Protein AF-A0A848UWZ2-F1 (afdb_monomer_lite)

Secondary structure (DSSP, 8-state):
--TT-SS-EEEEEEEETTEEEEEEEEEE-SSEEEEEEEEE-GGGGGG-HHHHHHHHHHHHHHHTT-SEEE-----SS--TTGGGGGGS--EEE-TTS-EEEGGG--GGGSHHHHHHHHHHHHHHHHHHTT---EEEE-GGGGGGGS--TT--B---SEEEEES--SSSEEEEEEETTTTEEEEEEEEE-GGGGGGG-S---GGG--TTTB--S-EEEEEEEEEES-HHHHHHHHHHHHHSTT--------

pLDDT: mean 87.38, std 14.64, range [30.64, 98.19]

Sequence (250 aa):
GHPYTPFNTYEVCVYDGNRLVAASLYDLGECAMASLIAMQDPEYQKHSLGIYTMLKEVEHARKMNLKWYYPGYVLDKPSSFSYKLSLGTFEHYNVNRRWVAYSKFKTHESLAERYKKHLSRIEDGLRHHSVEFDSWLYPYFSMGYMNYWSVNFVRAPKFLEIPIGEQSRLLVVYNLEEQEYQLLWATNSKSKDHLLSMELSDEFQNDEYYCLDLLETDDVILSSENPQEIIDEVSILSSSPHSSRRRHLK

Foldseek 3Di:
DPPPDPFPKDKDFDDDVPDTFKMWIKTDDDQEIETDDIDGHPVCVVVPVSVVRVVVVVVVCVVSVHPYYHDDDDDLDDDPPCVVVVPDWAWDQDPVRDTDTPVPRDSCPDLVVLQVVVVVVLVVLLVVLVFDWDKAQEPCLVVQVPPPDPFRWHNARMWIWRQFDDFWTFIWGQDSVVLKIWTFTKGQPVVCCVVVPPPDPPVPPDPRHHDPGGITTPDTPDIGNDSVVVSVVSSVRCPDPRRDDDDDDD

Structure (mmCIF, N/CA/C/O backbone):
data_AF-A0A848UWZ2-F1
#
_entry.id   AF-A0A848UWZ2-F1
#
loop_
_atom_site.group_PDB
_atom_site.id
_atom_site.type_symbol
_atom_site.label_atom_id
_atom_site.label_alt_id
_atom_site.label_comp_id
_atom_site.label_asym_id
_atom_site.label_entity_id
_atom_site.label_seq_id
_atom_site.pdbx_PDB_ins_code
_atom_site.Cartn_x
_atom_site.Cartn_y
_atom_site.Cartn_z
_atom_site.occupancy
_atom_site.B_iso_or_equiv
_atom_site.auth_seq_id
_atom_site.auth_comp_id
_atom_site.auth_asym_id
_atom_site.auth_atom_id
_atom_site.pdbx_PDB_model_num
ATOM 1 N N . GLY A 1 1 ? -5.635 -15.590 28.478 1.00 48.19 1 GLY A N 1
ATOM 2 C CA . GLY A 1 1 ? -4.784 -15.906 27.321 1.00 48.19 1 GLY A CA 1
ATOM 3 C C . GLY A 1 1 ? -4.673 -17.406 27.177 1.00 48.19 1 GLY A C 1
ATOM 4 O O . GLY A 1 1 ? -4.463 -18.082 28.179 1.00 48.19 1 GLY A O 1
ATOM 5 N N . HIS A 1 2 ? -4.872 -17.923 25.967 1.00 47.09 2 HIS A N 1
ATOM 6 C CA . HIS A 1 2 ? -4.602 -19.325 25.650 1.00 47.09 2 HIS A CA 1
ATOM 7 C C . HIS A 1 2 ? -3.080 -19.563 25.742 1.00 47.09 2 HIS A C 1
ATOM 9 O O . HIS A 1 2 ? -2.326 -18.748 25.221 1.00 47.09 2 HIS A O 1
ATOM 15 N N . PRO A 1 3 ? -2.591 -20.653 26.359 1.00 52.97 3 PRO A N 1
ATOM 16 C CA . PRO A 1 3 ? -1.158 -20.857 26.629 1.00 52.97 3 PRO A CA 1
ATOM 17 C C . PRO A 1 3 ? -0.270 -21.073 25.384 1.00 52.97 3 PRO A C 1
ATOM 19 O O . PRO A 1 3 ? 0.922 -21.324 25.531 1.00 52.97 3 PRO A O 1
ATOM 22 N N . TYR A 1 4 ? -0.825 -20.966 24.172 1.00 60.75 4 TYR A N 1
ATOM 23 C CA . TYR A 1 4 ? -0.128 -21.203 22.902 1.00 60.75 4 TYR A CA 1
ATOM 24 C C . TYR A 1 4 ? -0.232 -20.042 21.905 1.00 60.75 4 TYR A C 1
ATOM 26 O O . TYR A 1 4 ? 0.258 -20.168 20.785 1.00 60.75 4 TYR A O 1
ATOM 34 N N . THR A 1 5 ? -0.851 -18.915 22.274 1.00 58.44 5 THR A N 1
ATOM 35 C CA . THR A 1 5 ? -0.865 -17.726 21.414 1.00 58.44 5 THR A CA 1
ATOM 36 C C . THR A 1 5 ? 0.278 -16.799 21.833 1.00 58.44 5 THR A C 1
ATOM 38 O O . THR A 1 5 ? 0.310 -16.378 22.989 1.00 58.44 5 THR A O 1
ATOM 41 N N . PRO A 1 6 ? 1.223 -16.452 20.936 1.00 75.25 6 PRO A N 1
ATOM 42 C CA . PRO A 1 6 ? 2.298 -15.509 21.265 1.00 75.25 6 PRO A CA 1
ATOM 43 C C . PRO A 1 6 ? 1.762 -14.101 21.577 1.00 75.25 6 PRO A C 1
ATOM 45 O O . PRO A 1 6 ? 2.479 -13.280 22.143 1.00 75.25 6 PRO A O 1
ATOM 48 N N . PHE A 1 7 ? 0.499 -13.838 21.234 1.00 83.88 7 PHE A N 1
ATOM 49 C CA . PHE A 1 7 ? -0.195 -12.582 21.464 1.00 83.88 7 PHE A CA 1
ATOM 50 C C . PHE A 1 7 ? -1.240 -12.714 22.576 1.00 83.88 7 PHE A C 1
ATOM 52 O O . PHE A 1 7 ? -1.912 -13.742 22.723 1.00 83.88 7 PHE A O 1
ATOM 59 N N . ASN A 1 8 ? -1.370 -11.647 23.366 1.00 91.31 8 ASN A N 1
ATOM 60 C CA . ASN A 1 8 ? -2.400 -11.515 24.388 1.00 91.31 8 ASN A CA 1
ATOM 61 C C . ASN A 1 8 ? -3.666 -10.908 23.767 1.00 91.31 8 ASN A C 1
ATOM 63 O O . ASN A 1 8 ? -3.952 -9.721 23.936 1.00 91.31 8 ASN A O 1
ATOM 67 N N . THR A 1 9 ? -4.380 -11.735 23.007 1.00 95.00 9 THR A N 1
ATOM 68 C CA . THR A 1 9 ? -5.568 -11.333 22.252 1.00 95.00 9 THR A CA 1
ATOM 69 C C . THR A 1 9 ? -6.826 -11.402 23.113 1.00 95.00 9 THR A C 1
ATOM 71 O O . THR A 1 9 ? -7.053 -12.369 23.847 1.00 95.00 9 THR A O 1
ATOM 74 N N . TYR A 1 10 ? -7.660 -10.376 22.993 1.00 95.69 10 TYR A N 1
ATOM 75 C CA . TYR A 1 10 ? -8.979 -10.272 23.601 1.00 95.69 10 TYR A CA 1
ATOM 76 C C . TYR A 1 10 ? -10.041 -10.102 22.519 1.00 95.69 10 TYR A C 1
ATOM 78 O O . TYR A 1 10 ? -9.746 -9.701 21.393 1.00 95.69 10 TYR A O 1
ATOM 86 N N . GLU A 1 11 ? -11.290 -10.356 22.899 1.00 96.88 11 GLU A N 1
ATOM 87 C CA . GLU A 1 11 ? -12.447 -10.148 22.039 1.00 96.88 11 GLU A CA 1
ATOM 88 C C . GLU A 1 11 ? -13.507 -9.264 22.706 1.00 96.88 11 GLU A C 1
ATOM 90 O O . GLU A 1 11 ? -13.661 -9.253 23.932 1.00 96.88 11 GLU A O 1
ATOM 95 N N . VAL A 1 12 ? -14.242 -8.512 21.890 1.00 98.06 12 VAL A N 1
ATOM 96 C CA . VAL A 1 12 ? -15.540 -7.934 22.254 1.00 98.06 12 VAL A CA 1
ATOM 97 C C . VAL A 1 12 ? -16.596 -8.658 21.441 1.00 98.06 12 VAL A C 1
ATOM 99 O O . VAL A 1 12 ? -16.519 -8.648 20.220 1.00 98.06 12 VAL A O 1
ATOM 102 N N . CYS A 1 13 ? -17.609 -9.214 22.100 1.00 98.12 13 CYS A N 1
ATOM 103 C CA . CYS A 1 13 ? -18.746 -9.860 21.449 1.00 98.12 13 CYS A CA 1
ATOM 104 C C . CYS A 1 13 ? -20.039 -9.112 21.791 1.00 98.12 13 CYS A C 1
ATOM 106 O O . CYS A 1 13 ? -20.301 -8.805 22.957 1.00 98.12 13 CYS A O 1
ATOM 108 N N . VAL A 1 14 ? -20.849 -8.816 20.776 1.00 98.19 14 VAL A N 1
ATOM 109 C CA . VAL A 1 14 ? -22.147 -8.143 20.906 1.00 98.19 14 VAL A CA 1
ATOM 110 C C . VAL A 1 14 ? -23.240 -9.130 20.539 1.00 98.19 14 VAL A C 1
ATOM 112 O O . VAL A 1 14 ? -23.237 -9.665 19.431 1.00 98.19 14 VAL A O 1
ATOM 115 N N . TYR A 1 15 ? -24.182 -9.345 21.453 1.00 97.69 15 TYR A N 1
ATOM 116 C CA . TYR A 1 15 ? -25.275 -10.291 21.270 1.00 97.69 15 TYR A CA 1
ATOM 117 C C . TYR A 1 15 ? -26.632 -9.585 21.225 1.00 97.69 15 TYR A C 1
ATOM 119 O O . TYR A 1 15 ? -26.892 -8.684 22.023 1.00 97.69 15 TYR A O 1
ATOM 127 N N . ASP A 1 16 ? -27.499 -10.037 20.321 1.00 97.31 16 ASP A N 1
ATOM 128 C CA . ASP A 1 16 ? -28.942 -9.794 20.350 1.00 97.31 16 ASP A CA 1
ATOM 129 C C . ASP A 1 16 ? -29.634 -11.084 20.817 1.00 97.31 16 ASP A C 1
ATOM 131 O O . ASP A 1 16 ? -29.722 -12.081 20.091 1.00 97.31 16 ASP A O 1
ATOM 135 N N . GLY A 1 17 ? -30.014 -11.116 22.096 1.00 96.88 17 GLY A N 1
ATOM 136 C CA . GLY A 1 17 ? -30.395 -12.352 22.775 1.00 96.88 17 GLY A CA 1
ATOM 137 C C . GLY A 1 17 ? -29.250 -13.370 22.750 1.00 96.88 17 GLY A C 1
ATOM 138 O O . GLY A 1 17 ? -28.199 -13.138 23.339 1.00 96.88 17 GLY A O 1
ATOM 139 N N . ASN A 1 18 ? -29.456 -14.489 22.051 1.00 96.81 18 ASN A N 1
ATOM 140 C CA . ASN A 1 18 ? -28.455 -15.553 21.892 1.00 96.81 18 ASN A CA 1
ATOM 141 C C . ASN A 1 18 ? -27.683 -15.472 20.560 1.00 96.81 18 ASN A C 1
ATOM 143 O O . ASN A 1 18 ? -26.826 -16.316 20.304 1.00 96.81 18 ASN A O 1
ATOM 147 N N . ARG A 1 19 ? -27.992 -14.502 19.690 1.00 97.12 19 ARG A N 1
ATOM 148 C CA . ARG A 1 19 ? -27.343 -14.337 18.381 1.00 97.12 19 ARG A CA 1
ATOM 149 C C . ARG A 1 19 ? -26.152 -13.394 18.518 1.00 97.12 19 ARG A C 1
ATOM 151 O O . ARG A 1 19 ? -26.326 -12.266 18.966 1.00 97.12 19 ARG A O 1
ATOM 158 N N . LEU A 1 20 ? -24.961 -13.829 18.111 1.00 97.56 20 LEU A N 1
ATOM 159 C CA . LEU A 1 20 ? -23.802 -12.945 17.957 1.00 97.56 20 LEU A CA 1
ATOM 160 C C . LEU A 1 20 ? -24.023 -12.051 16.728 1.00 97.56 20 LEU A C 1
ATOM 162 O O . LEU A 1 20 ? -24.213 -12.566 15.630 1.00 97.56 20 LEU A O 1
ATOM 166 N N . VAL A 1 21 ? -24.015 -10.732 16.916 1.00 98.06 21 VAL A N 1
ATOM 167 C CA . VAL A 1 21 ? -24.327 -9.743 15.862 1.00 98.06 21 VAL A CA 1
ATOM 168 C C . VAL A 1 21 ? -23.160 -8.810 15.540 1.00 98.06 21 VAL A C 1
ATOM 170 O O . VAL A 1 21 ? -23.171 -8.138 14.512 1.00 98.06 21 VAL A O 1
ATOM 173 N N . ALA A 1 22 ? -22.131 -8.765 16.387 1.00 98.06 22 ALA A N 1
ATOM 174 C CA . ALA A 1 22 ? -20.845 -8.157 16.063 1.00 98.06 22 ALA A CA 1
ATOM 175 C C . ALA A 1 22 ? -19.738 -8.713 16.955 1.00 98.06 22 ALA A C 1
ATOM 177 O O . ALA A 1 22 ? -19.989 -9.106 18.097 1.00 98.06 22 ALA A O 1
ATOM 178 N N . ALA A 1 23 ? -18.513 -8.691 16.443 1.00 98.00 23 ALA A N 1
ATOM 179 C CA . ALA A 1 23 ? -17.326 -9.036 17.200 1.00 98.00 23 ALA A CA 1
ATOM 180 C C . ALA A 1 23 ? -16.130 -8.167 16.796 1.00 98.00 23 ALA A C 1
ATOM 182 O O . ALA A 1 23 ? -16.039 -7.706 15.655 1.00 98.00 23 ALA A O 1
ATOM 183 N N . SER A 1 24 ? -15.192 -7.964 17.714 1.00 97.62 24 SER A N 1
ATOM 184 C CA . SER A 1 24 ? -13.853 -7.482 17.380 1.00 97.62 24 SER A CA 1
ATOM 185 C C . SER A 1 24 ? -12.780 -8.236 18.150 1.00 97.62 24 SER A C 1
ATOM 187 O O . SER A 1 24 ? -13.024 -8.687 19.267 1.00 97.62 24 SER A O 1
ATOM 189 N N . LEU A 1 25 ? -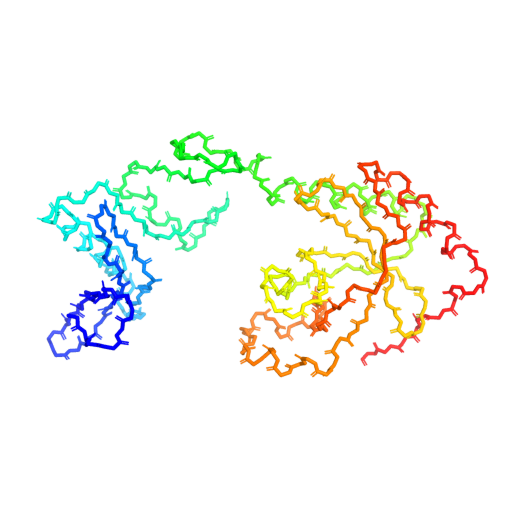11.600 -8.370 17.543 1.00 97.25 25 LEU A N 1
ATOM 190 C CA . LEU A 1 25 ? -10.401 -8.933 18.164 1.00 97.25 25 LEU A CA 1
ATOM 191 C C . LEU A 1 25 ? -9.327 -7.855 18.257 1.00 97.25 25 LEU A C 1
ATOM 193 O O . LEU A 1 25 ? -9.135 -7.083 17.313 1.00 97.25 25 LEU A O 1
ATOM 197 N N . TYR A 1 26 ? -8.611 -7.822 19.374 1.00 96.75 26 TYR A N 1
ATOM 198 C CA . TYR A 1 26 ? -7.559 -6.844 19.625 1.00 96.75 26 TYR A CA 1
ATOM 199 C C . TYR A 1 26 ? -6.454 -7.422 20.507 1.00 96.75 26 TYR A C 1
ATOM 201 O O . TYR A 1 26 ? -6.715 -8.206 21.421 1.00 96.75 26 TYR A O 1
ATOM 209 N N . ASP A 1 27 ? -5.219 -6.996 20.258 1.00 96.00 27 ASP A N 1
ATOM 210 C CA . ASP A 1 27 ? -4.048 -7.415 21.022 1.00 96.00 27 ASP A CA 1
ATOM 211 C C . ASP A 1 27 ? -3.689 -6.395 22.095 1.00 96.00 27 ASP A C 1
ATOM 213 O O . ASP A 1 27 ? -3.600 -5.190 21.839 1.00 96.00 27 ASP A O 1
ATOM 217 N N . LEU A 1 28 ? -3.439 -6.899 23.301 1.00 95.25 28 LEU A N 1
ATOM 218 C CA . LEU A 1 28 ? -2.983 -6.118 24.440 1.00 95.25 28 LEU A CA 1
ATOM 219 C C . LEU A 1 28 ? -1.456 -6.198 24.576 1.00 95.25 28 LEU A C 1
ATOM 221 O O . LEU A 1 28 ? -0.896 -7.278 24.758 1.00 95.25 28 LEU A O 1
ATOM 225 N N . GLY A 1 29 ? -0.791 -5.044 24.540 1.00 93.19 29 GLY A N 1
ATOM 226 C CA . GLY A 1 29 ? 0.622 -4.881 24.884 1.00 93.19 29 GLY A CA 1
ATOM 227 C C . GLY A 1 29 ? 0.820 -4.231 26.258 1.00 93.19 29 GLY A C 1
ATOM 228 O O . GLY A 1 29 ? -0.123 -4.041 27.021 1.00 93.19 29 GLY A O 1
ATOM 229 N N . GLU A 1 30 ? 2.063 -3.855 26.572 1.00 92.25 30 GLU A N 1
ATOM 230 C CA . GLU A 1 30 ? 2.419 -3.295 27.888 1.00 92.25 30 GLU A CA 1
ATOM 231 C C . GLU A 1 30 ? 1.886 -1.873 28.116 1.00 92.25 30 GLU A C 1
ATOM 233 O O . GLU A 1 30 ? 1.405 -1.547 29.197 1.00 92.25 30 GLU A O 1
ATOM 238 N N . CYS A 1 31 ? 1.980 -1.004 27.105 1.00 95.12 31 CYS A N 1
ATOM 239 C CA . CYS A 1 31 ? 1.552 0.399 27.194 1.00 95.12 31 CYS A CA 1
ATOM 240 C C . CYS A 1 31 ? 0.559 0.806 26.098 1.00 95.12 31 CYS A C 1
ATOM 242 O O . CYS A 1 31 ? 0.165 1.974 26.012 1.00 95.12 31 CYS A O 1
ATOM 244 N N . ALA A 1 32 ? 0.172 -0.148 25.255 1.00 95.75 32 ALA A N 1
ATOM 245 C CA . ALA A 1 32 ? -0.679 0.066 24.104 1.00 95.75 32 ALA A CA 1
ATOM 246 C C . ALA A 1 32 ? -1.540 -1.162 23.817 1.00 95.75 32 ALA A C 1
ATOM 248 O O . ALA A 1 32 ? -1.203 -2.266 24.235 1.00 95.75 32 ALA A O 1
ATOM 249 N N . MET A 1 33 ? -2.602 -0.978 23.043 1.00 96.12 33 MET A N 1
ATOM 250 C CA . MET A 1 33 ? -3.331 -2.085 22.423 1.00 96.12 33 MET A CA 1
ATOM 251 C C . MET A 1 33 ? -3.672 -1.769 20.966 1.00 96.12 33 MET A C 1
ATOM 253 O O . MET A 1 33 ? -3.751 -0.595 20.588 1.00 96.12 33 MET A O 1
ATOM 257 N N . ALA A 1 34 ? -3.863 -2.809 20.158 1.00 96.50 34 ALA A N 1
ATOM 258 C CA . ALA A 1 34 ? -4.133 -2.700 18.729 1.00 96.50 34 ALA A CA 1
ATOM 259 C C . ALA A 1 34 ? -5.391 -3.482 18.344 1.00 96.50 34 ALA A C 1
ATOM 261 O O . ALA A 1 34 ? -5.474 -4.682 18.588 1.00 96.50 34 ALA A O 1
ATOM 262 N N . SER A 1 35 ? -6.352 -2.799 17.723 1.00 96.50 35 SER A N 1
ATOM 263 C CA . SER A 1 35 ? -7.506 -3.445 17.097 1.00 96.50 35 SER A CA 1
ATOM 264 C C . SER A 1 35 ? -7.047 -4.184 15.842 1.00 96.50 35 SER A C 1
ATOM 266 O O . SER A 1 35 ? -6.320 -3.609 15.027 1.00 96.50 35 SER A O 1
ATOM 268 N N . LEU A 1 36 ? -7.447 -5.447 15.692 1.00 94.88 36 LEU A N 1
ATOM 269 C CA . LEU A 1 36 ? -7.018 -6.309 14.589 1.00 94.88 36 LEU A CA 1
ATOM 270 C C . LEU A 1 36 ? -8.107 -6.434 13.528 1.00 94.88 36 LEU A C 1
ATOM 272 O O . LEU A 1 36 ? -7.880 -6.163 12.352 1.00 94.88 36 LEU A O 1
ATOM 276 N N . ILE A 1 37 ? -9.303 -6.837 13.952 1.00 93.50 37 ILE A N 1
ATOM 277 C CA . ILE A 1 37 ? -10.449 -7.039 13.071 1.00 93.50 37 ILE A CA 1
ATOM 278 C C . ILE A 1 37 ? -11.728 -6.683 13.812 1.00 93.50 37 ILE A C 1
ATOM 280 O O . ILE A 1 37 ? -11.879 -6.984 14.994 1.00 93.50 37 ILE A O 1
ATOM 284 N N . ALA A 1 38 ? -12.656 -6.061 13.096 1.00 93.50 38 ALA A N 1
ATOM 285 C CA . ALA A 1 38 ? -14.010 -5.819 13.554 1.00 93.50 38 ALA A CA 1
ATOM 286 C C . ALA A 1 38 ? -14.973 -6.295 12.470 1.00 93.50 38 ALA A C 1
ATOM 288 O O . ALA A 1 38 ? -14.788 -6.008 11.288 1.00 93.50 38 ALA A O 1
ATOM 289 N N . MET A 1 39 ? -15.999 -7.021 12.887 1.00 93.88 39 MET A N 1
ATOM 290 C CA . MET A 1 39 ? -17.026 -7.571 12.018 1.00 93.88 39 MET A CA 1
ATOM 291 C C . MET A 1 39 ? -18.395 -7.336 12.644 1.00 93.88 39 MET A C 1
ATOM 293 O O . MET A 1 39 ? -18.557 -7.374 13.864 1.00 93.88 39 MET A O 1
ATOM 297 N N . GLN A 1 40 ? -19.385 -7.071 11.803 1.00 95.00 40 GLN A N 1
ATOM 298 C CA . GLN A 1 40 ? -20.770 -6.917 12.220 1.00 95.00 40 GLN A CA 1
ATOM 299 C C . GLN A 1 40 ? -21.678 -7.602 11.214 1.00 95.00 40 GLN A C 1
ATOM 301 O O . GLN A 1 40 ? -21.363 -7.672 10.025 1.00 95.00 40 GLN A O 1
ATOM 306 N N . ASP A 1 41 ? -22.816 -8.062 11.703 1.00 95.50 41 ASP A N 1
ATOM 307 C CA . ASP A 1 41 ? -23.879 -8.593 10.876 1.00 95.50 41 ASP A CA 1
ATOM 308 C C . ASP A 1 41 ? -24.444 -7.479 9.964 1.00 95.50 41 ASP A C 1
ATOM 310 O O . ASP A 1 41 ? -24.818 -6.409 10.468 1.00 95.50 41 ASP A O 1
ATOM 314 N N . PRO A 1 42 ? -24.508 -7.683 8.632 1.00 93.19 42 PRO A N 1
ATOM 315 C CA . PRO A 1 42 ? -25.049 -6.696 7.699 1.00 93.19 42 PRO A CA 1
ATOM 316 C C . PRO A 1 42 ? -26.483 -6.252 8.020 1.00 93.19 42 PRO A C 1
ATOM 318 O O . PRO A 1 42 ? -26.818 -5.088 7.797 1.00 93.19 42 PRO A O 1
ATOM 321 N N . GLU A 1 43 ? -27.316 -7.119 8.611 1.00 96.12 43 GLU A N 1
ATOM 322 C CA . GLU A 1 43 ? -28.685 -6.767 9.027 1.00 96.12 43 GLU A CA 1
ATOM 323 C C . GLU A 1 43 ? -28.699 -5.672 10.112 1.00 96.12 43 GLU A C 1
ATOM 325 O O . GLU A 1 43 ? -29.680 -4.940 10.271 1.00 96.12 43 GLU A O 1
ATOM 330 N N . TYR A 1 44 ? -27.580 -5.506 10.825 1.00 95.25 44 TYR A N 1
ATOM 331 C CA . TYR A 1 44 ? -27.406 -4.554 11.918 1.00 95.25 44 TYR A CA 1
ATOM 332 C C . TYR A 1 44 ? -26.617 -3.302 11.512 1.00 95.25 44 TYR A C 1
ATOM 334 O O . TYR A 1 44 ? -26.271 -2.494 12.376 1.00 95.25 44 TYR A O 1
ATOM 342 N N . GLN A 1 45 ? -26.376 -3.065 10.216 1.00 88.94 45 GLN A N 1
ATOM 343 C CA . GLN A 1 45 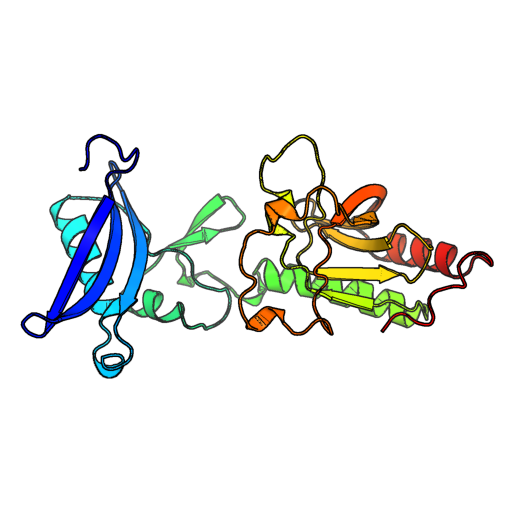? -25.569 -1.933 9.731 1.00 88.94 45 GLN A CA 1
ATOM 344 C C . GLN A 1 45 ? -26.027 -0.570 10.291 1.00 88.94 45 GLN A C 1
ATOM 346 O O . GLN A 1 45 ? -25.197 0.276 10.631 1.00 88.94 45 GLN A O 1
ATOM 351 N N . LYS A 1 46 ? -27.342 -0.373 10.478 1.00 93.69 46 LYS A N 1
ATOM 352 C CA . LYS A 1 46 ? -27.931 0.855 11.052 1.00 93.69 46 LYS A CA 1
ATOM 353 C C . LYS A 1 46 ? -27.546 1.124 12.515 1.00 93.69 46 LYS A C 1
ATOM 355 O O . LYS A 1 46 ? -27.742 2.234 12.999 1.00 93.69 46 LYS A O 1
ATOM 360 N N . HIS A 1 47 ? -27.023 0.126 13.226 1.00 94.31 47 HIS A N 1
ATOM 361 C CA . HIS A 1 47 ? -26.683 0.207 14.648 1.00 94.31 47 HIS A CA 1
ATOM 362 C C . HIS A 1 47 ? -25.221 0.582 14.910 1.00 94.31 47 HIS A C 1
ATOM 364 O O . HIS A 1 47 ? -24.850 0.771 16.065 1.00 94.31 47 HIS A O 1
ATOM 370 N N . SER A 1 48 ? -24.398 0.729 13.862 1.00 93.19 48 SER A N 1
ATOM 371 C CA . SER A 1 48 ? -22.982 1.110 13.985 1.00 93.19 48 SER A CA 1
ATOM 372 C C . SER A 1 48 ? -22.198 0.214 14.956 1.00 93.19 48 SER A C 1
ATOM 374 O O . SER A 1 48 ? -21.390 0.700 15.751 1.00 93.19 48 SER A O 1
ATOM 376 N N . LEU A 1 49 ? -22.427 -1.104 14.916 1.00 95.56 49 LEU A N 1
ATOM 377 C CA . LEU A 1 49 ? -21.843 -2.031 15.889 1.00 95.56 49 LEU A CA 1
ATOM 378 C C . LEU A 1 49 ? -20.311 -2.092 15.807 1.00 95.56 49 LEU A C 1
ATOM 380 O O . LEU A 1 49 ? -19.664 -2.267 16.834 1.00 95.56 49 LEU A O 1
ATOM 384 N N . GLY A 1 50 ? -19.721 -1.835 14.635 1.00 92.62 50 GLY A N 1
ATOM 385 C CA . GLY A 1 50 ? -18.267 -1.668 14.508 1.00 92.62 50 GLY A CA 1
ATOM 386 C C . GLY A 1 50 ? -17.699 -0.460 15.277 1.00 92.62 50 GLY A C 1
ATOM 387 O O . GLY A 1 50 ? -16.585 -0.520 15.790 1.00 92.62 50 GLY A O 1
ATOM 388 N N . ILE A 1 51 ? -18.461 0.634 15.412 1.00 94.56 51 ILE A N 1
ATOM 389 C CA . ILE A 1 51 ? -18.079 1.760 16.285 1.00 94.56 51 ILE A CA 1
ATOM 390 C C . ILE A 1 51 ? -18.245 1.360 17.750 1.00 94.56 51 ILE A C 1
ATOM 392 O O . ILE A 1 51 ? -17.401 1.683 18.583 1.00 94.56 51 ILE A O 1
ATOM 396 N N . TYR A 1 52 ? -19.326 0.649 18.072 1.00 96.31 52 TYR A N 1
ATOM 397 C CA . TYR A 1 52 ? -19.585 0.195 19.433 1.00 96.31 52 TYR A CA 1
ATOM 398 C C . TYR A 1 52 ? -18.456 -0.695 19.971 1.00 96.31 52 TYR A C 1
ATOM 400 O O . TYR A 1 52 ? -17.969 -0.451 21.076 1.00 96.31 52 TYR A O 1
ATOM 408 N N . THR A 1 53 ? -18.000 -1.686 19.199 1.00 97.12 53 THR A N 1
ATOM 409 C CA . THR A 1 53 ? -16.895 -2.565 19.614 1.00 97.12 53 THR A CA 1
ATOM 410 C C . THR A 1 53 ? -15.587 -1.790 19.790 1.00 97.12 53 THR A C 1
ATOM 412 O O . THR A 1 53 ? -14.923 -1.947 20.812 1.00 97.12 53 THR A O 1
ATOM 415 N N . MET A 1 54 ? -15.283 -0.843 18.896 1.00 96.00 54 MET A N 1
ATOM 416 C CA . MET A 1 54 ? -14.139 0.069 19.035 1.00 96.00 54 MET A CA 1
ATOM 417 C C . MET A 1 54 ? -14.213 0.923 20.317 1.00 96.00 54 MET A C 1
ATOM 419 O O . MET A 1 54 ? -13.215 1.110 21.011 1.00 96.00 54 MET A O 1
ATOM 423 N N . LEU A 1 55 ? -15.393 1.424 20.693 1.00 96.50 55 LEU A N 1
ATOM 424 C CA . LEU A 1 55 ? -15.568 2.160 21.952 1.00 96.50 55 LEU A CA 1
ATOM 425 C C . LEU A 1 55 ? -15.386 1.260 23.183 1.00 96.50 55 LEU A C 1
ATOM 427 O O . LEU A 1 55 ? -14.866 1.718 24.202 1.00 96.50 55 LEU A O 1
ATOM 431 N N . LYS A 1 56 ? -15.777 -0.016 23.096 1.00 97.81 56 LYS A N 1
ATOM 432 C CA . LYS A 1 56 ? -15.540 -1.008 24.155 1.00 97.81 56 LYS A CA 1
ATOM 433 C C . LYS A 1 56 ? -14.066 -1.352 24.318 1.00 97.81 56 LYS A C 1
ATOM 435 O O . LYS A 1 56 ? -13.591 -1.452 25.448 1.00 97.81 56 LYS A O 1
ATOM 440 N N . GLU A 1 57 ? -13.334 -1.435 23.218 1.00 97.38 57 GLU A N 1
ATOM 441 C CA . GLU A 1 57 ? -11.876 -1.530 23.226 1.00 97.38 57 GLU A CA 1
ATOM 442 C C . GLU A 1 57 ? -11.232 -0.320 23.921 1.00 97.38 57 GLU A C 1
ATOM 444 O O . GLU A 1 57 ? -10.414 -0.490 24.823 1.00 97.38 57 GLU A O 1
ATOM 449 N N . VAL A 1 58 ? -11.660 0.906 23.594 1.00 95.75 58 VAL A N 1
ATOM 450 C CA . VAL A 1 58 ? -11.179 2.132 24.262 1.00 95.75 58 VAL A CA 1
ATOM 451 C C . VAL A 1 58 ? -11.524 2.140 25.756 1.00 95.75 58 VAL A C 1
ATOM 453 O O . VAL A 1 58 ? -10.702 2.540 26.583 1.00 95.75 58 VAL A O 1
ATOM 456 N N . GLU A 1 59 ? -12.724 1.691 26.136 1.00 96.81 59 GLU A N 1
ATOM 457 C CA . GLU A 1 59 ? -13.118 1.542 27.542 1.00 96.81 59 GLU A CA 1
ATOM 458 C C . GLU A 1 59 ? -12.160 0.593 28.281 1.00 96.81 59 GLU A C 1
ATOM 460 O O . GLU A 1 59 ? -11.727 0.890 29.399 1.00 96.81 59 GLU A O 1
ATOM 465 N N . HIS A 1 60 ? -11.791 -0.522 27.647 1.00 97.12 60 HIS A N 1
ATOM 466 C CA . HIS A 1 60 ? -10.839 -1.474 28.203 1.00 97.12 60 HIS A CA 1
ATOM 467 C C . HIS A 1 60 ? -9.426 -0.881 28.306 1.00 97.12 60 HIS A C 1
ATOM 469 O O . HIS A 1 60 ? -8.825 -0.961 29.378 1.00 97.12 60 HIS A O 1
ATOM 475 N N . ALA A 1 61 ? -8.937 -0.188 27.270 1.00 96.06 61 ALA A N 1
ATOM 476 C CA . ALA A 1 61 ? -7.645 0.506 27.293 1.00 96.06 61 ALA A CA 1
ATOM 477 C C . ALA A 1 61 ? -7.524 1.460 28.491 1.00 96.06 61 ALA A C 1
ATOM 479 O O . ALA A 1 61 ? -6.503 1.489 29.179 1.00 96.06 61 ALA A O 1
ATOM 480 N N . ARG A 1 62 ? -8.597 2.211 28.779 1.00 95.56 62 ARG A N 1
ATOM 481 C CA . ARG A 1 62 ? -8.651 3.144 29.914 1.00 95.56 62 ARG A CA 1
ATOM 482 C C . ARG A 1 62 ? -8.621 2.422 31.256 1.00 95.56 62 ARG A C 1
ATOM 484 O O . ARG A 1 62 ? -7.915 2.870 32.153 1.00 95.56 62 ARG A O 1
ATOM 491 N N . LYS A 1 63 ? -9.350 1.309 31.399 1.00 96.88 63 LYS A N 1
ATOM 492 C CA . LYS A 1 63 ? -9.325 0.477 32.619 1.00 96.88 63 LYS A CA 1
ATOM 493 C C . LYS A 1 63 ? -7.938 -0.114 32.877 1.00 96.88 63 LYS A C 1
ATOM 495 O O . LYS A 1 63 ? -7.519 -0.187 34.026 1.00 96.88 63 LYS A O 1
ATOM 500 N N . MET A 1 64 ? -7.225 -0.468 31.811 1.00 95.75 64 MET A N 1
ATOM 501 C CA . MET A 1 64 ? -5.854 -0.982 31.860 1.00 95.75 64 MET A CA 1
ATOM 502 C C . MET A 1 64 ? -4.789 0.122 31.950 1.00 95.75 64 MET A C 1
ATOM 504 O O . MET A 1 64 ? -3.600 -0.182 31.976 1.00 95.75 64 MET A O 1
ATOM 508 N N . ASN A 1 65 ? -5.195 1.397 32.015 1.00 96.31 65 ASN A N 1
ATOM 509 C CA . ASN A 1 65 ? -4.306 2.560 32.068 1.00 96.31 65 ASN A CA 1
ATOM 510 C C . ASN A 1 65 ? -3.267 2.593 30.925 1.00 96.31 65 ASN A C 1
ATOM 512 O O . ASN A 1 65 ? -2.118 2.997 31.117 1.00 96.31 65 ASN A O 1
ATOM 516 N N . LEU A 1 66 ? -3.665 2.149 29.728 1.00 96.81 66 LEU A N 1
ATOM 517 C CA . LEU A 1 66 ? -2.808 2.173 28.545 1.00 96.81 66 LEU A CA 1
ATOM 518 C C . LEU A 1 66 ? -2.678 3.594 28.007 1.00 96.81 66 LEU A C 1
ATOM 520 O O . LEU A 1 66 ? -3.618 4.390 28.043 1.00 96.81 66 LEU A O 1
ATOM 524 N N . LYS A 1 67 ? -1.507 3.891 27.446 1.00 95.62 67 LYS A N 1
ATOM 525 C CA . LYS A 1 67 ? -1.217 5.195 26.853 1.00 95.62 67 LYS A CA 1
ATOM 526 C C . LYS A 1 67 ? -1.735 5.305 25.421 1.00 95.62 67 LYS A C 1
ATOM 528 O O . LYS A 1 67 ? -2.147 6.387 25.015 1.00 95.62 67 LYS A O 1
ATOM 533 N N . TRP A 1 68 ? -1.703 4.206 24.665 1.00 95.81 68 TRP A N 1
ATOM 534 C CA . TRP A 1 68 ? -1.978 4.218 23.229 1.00 95.81 68 TRP A CA 1
ATOM 535 C C . TRP A 1 68 ? -3.037 3.196 22.822 1.00 95.81 68 TRP A C 1
ATOM 537 O O . TRP A 1 68 ? -3.061 2.067 23.309 1.00 95.81 68 TRP A O 1
ATOM 547 N N . TYR A 1 69 ? -3.877 3.593 21.872 1.00 95.94 69 TYR A N 1
ATOM 548 C CA . TYR A 1 69 ? -4.820 2.715 21.195 1.00 95.94 69 TYR A CA 1
ATOM 549 C C . TYR A 1 69 ? -4.625 2.846 19.686 1.00 95.94 69 TYR A C 1
ATOM 551 O O . TYR A 1 69 ? -4.730 3.949 19.148 1.00 95.94 69 TYR A O 1
ATOM 559 N N . TYR A 1 70 ? -4.340 1.732 19.013 1.00 96.19 70 TYR A N 1
ATOM 560 C CA . TYR A 1 70 ? -4.136 1.674 17.569 1.00 96.19 70 TYR A CA 1
ATOM 561 C C . TYR A 1 70 ? -5.357 1.035 16.889 1.00 96.19 70 TYR A C 1
ATOM 563 O O . TYR A 1 70 ? -5.483 -0.187 16.898 1.00 96.19 70 TYR A O 1
ATOM 571 N N . PRO A 1 71 ? -6.254 1.813 16.257 1.00 94.69 71 PRO A N 1
ATOM 572 C CA . PRO A 1 71 ? -7.447 1.281 15.586 1.00 94.69 71 PRO A CA 1
ATOM 573 C C . PRO A 1 71 ? -7.181 0.800 14.143 1.00 94.69 71 PRO A C 1
ATOM 575 O O . PRO A 1 71 ? -8.102 0.680 13.328 1.00 94.69 71 PRO A O 1
ATOM 578 N N . GLY A 1 72 ? -5.914 0.587 13.786 1.00 92.38 72 GLY A N 1
ATOM 579 C CA . GLY A 1 72 ? -5.471 0.275 12.428 1.00 92.38 72 GLY A CA 1
ATOM 580 C C . GLY A 1 72 ? -5.379 1.499 11.509 1.00 92.38 72 GLY A C 1
ATOM 581 O O . GLY A 1 72 ? -5.470 2.647 11.946 1.00 92.38 72 GLY A O 1
ATOM 582 N N . TYR A 1 73 ? -5.179 1.247 10.216 1.00 91.88 73 TYR A N 1
ATOM 583 C CA . TYR A 1 73 ? -4.986 2.296 9.216 1.00 91.88 73 TYR A CA 1
ATOM 584 C C . TYR A 1 73 ? -6.308 2.922 8.739 1.00 91.88 73 TYR A C 1
ATOM 586 O O . TYR A 1 73 ? -7.404 2.369 8.908 1.00 91.88 73 TYR A O 1
ATOM 594 N N . VAL A 1 74 ? -6.164 4.092 8.116 1.00 93.25 74 VAL A N 1
ATOM 595 C CA . VAL A 1 74 ? -7.144 4.747 7.241 1.00 93.25 74 VAL A CA 1
ATOM 596 C C . VAL A 1 74 ? -6.460 5.038 5.907 1.00 93.25 74 VAL A C 1
ATOM 598 O O . VAL A 1 74 ? -5.232 5.126 5.855 1.00 93.25 74 VAL A O 1
ATOM 601 N N . LEU A 1 75 ? -7.234 5.173 4.833 1.00 91.88 75 LEU A N 1
ATOM 602 C CA . LEU A 1 75 ? -6.692 5.567 3.533 1.00 91.88 75 LEU A CA 1
ATOM 603 C C . LEU A 1 75 ? -6.473 7.087 3.467 1.00 91.88 75 LEU A C 1
ATOM 605 O O . LEU A 1 75 ? -7.053 7.852 4.238 1.00 91.88 75 LEU A O 1
ATOM 609 N N . ASP A 1 76 ? -5.635 7.519 2.528 1.00 89.19 76 ASP A N 1
ATOM 610 C CA . ASP A 1 76 ? -5.320 8.927 2.250 1.00 89.19 76 ASP A CA 1
ATOM 611 C C . ASP A 1 76 ? -6.526 9.732 1.724 1.00 89.19 76 ASP A C 1
ATOM 613 O O . ASP A 1 76 ? -6.544 10.967 1.802 1.00 89.19 76 ASP A O 1
ATOM 617 N N . LYS A 1 77 ? -7.538 9.023 1.210 1.00 90.25 77 LYS A N 1
ATOM 618 C CA . LYS A 1 77 ? -8.836 9.538 0.760 1.00 90.25 77 LYS A CA 1
ATOM 619 C C . LYS A 1 77 ? -9.988 8.945 1.588 1.00 90.25 77 LYS A C 1
ATOM 621 O O . LYS A 1 77 ? -9.826 7.876 2.185 1.00 90.25 77 LYS A O 1
ATOM 626 N N . PRO A 1 78 ? -11.162 9.610 1.628 1.00 90.06 78 PRO A N 1
ATOM 627 C CA . PRO A 1 78 ? -12.342 9.074 2.303 1.00 90.06 78 PRO A CA 1
ATOM 628 C C . PRO A 1 78 ? -12.665 7.644 1.853 1.00 90.06 78 PRO A C 1
ATOM 630 O O . PRO A 1 78 ? -12.684 7.354 0.660 1.00 90.06 78 PRO A O 1
ATOM 633 N N . SER A 1 79 ? -12.904 6.755 2.814 1.00 92.25 79 SER A N 1
ATOM 634 C CA . SER A 1 79 ? -13.141 5.325 2.590 1.00 92.25 79 SER A CA 1
ATOM 635 C C . SER A 1 79 ? -14.058 4.740 3.665 1.00 92.25 79 SER A C 1
ATOM 637 O O . SER A 1 79 ? -14.407 5.412 4.639 1.00 92.25 79 SER A O 1
ATOM 639 N N . SER A 1 80 ? -14.394 3.455 3.535 1.00 88.88 80 SER A N 1
ATOM 640 C CA . SER A 1 80 ? -15.108 2.693 4.566 1.00 88.88 80 SER A CA 1
ATOM 641 C C . SER A 1 80 ? -14.369 2.642 5.907 1.00 88.88 80 SER A C 1
ATOM 643 O O . SER A 1 80 ? -14.992 2.320 6.909 1.00 88.88 80 SER A O 1
ATOM 645 N N . PHE A 1 81 ? -13.083 3.008 5.970 1.00 91.31 81 PHE A N 1
ATOM 646 C CA . PHE A 1 81 ? -12.309 3.100 7.213 1.00 91.31 81 PHE A CA 1
ATOM 647 C C . PHE A 1 81 ? -12.359 4.485 7.871 1.00 91.31 81 PHE A C 1
ATOM 649 O O . PHE A 1 81 ? -11.940 4.638 9.020 1.00 91.31 81 PHE A O 1
ATOM 656 N N . SER A 1 82 ? -12.879 5.508 7.183 1.00 91.94 82 SER A N 1
ATOM 657 C CA . SER A 1 82 ? -12.868 6.891 7.677 1.00 91.94 82 SER A CA 1
ATOM 658 C C . SER A 1 82 ? -13.740 7.112 8.916 1.00 91.94 82 SER A C 1
ATOM 660 O O . SER A 1 82 ? -13.521 8.090 9.628 1.00 91.94 82 SER A O 1
ATOM 662 N N . TYR A 1 83 ? -14.672 6.201 9.233 1.00 91.00 83 TYR A N 1
ATOM 663 C CA . TYR A 1 83 ? -15.509 6.302 10.438 1.00 91.00 83 TYR A CA 1
ATOM 664 C C . TYR A 1 83 ? -14.676 6.396 11.726 1.00 91.00 83 TYR A C 1
ATOM 666 O O . TYR A 1 83 ? -15.088 7.069 12.672 1.00 91.00 83 TYR A O 1
ATOM 674 N N . LYS A 1 84 ? -13.484 5.775 11.753 1.00 92.94 84 LYS A N 1
ATOM 675 C CA . LYS A 1 84 ? -12.580 5.760 12.915 1.00 92.94 84 LYS A CA 1
ATOM 676 C C . LYS A 1 84 ? -12.223 7.175 13.365 1.00 92.94 84 LYS A C 1
ATOM 678 O O . LYS A 1 84 ? -12.179 7.454 14.558 1.00 92.94 84 LYS A O 1
ATOM 683 N N . LEU A 1 85 ? -12.049 8.083 12.404 1.00 92.94 85 LEU A N 1
ATOM 684 C CA . LEU A 1 85 ? -11.628 9.465 12.636 1.00 92.94 85 LEU A CA 1
ATOM 685 C C . LEU A 1 85 ? -12.706 10.325 13.305 1.00 92.94 85 LEU A C 1
ATOM 687 O O . LEU A 1 85 ? -12.397 11.404 13.799 1.00 92.94 85 LEU A O 1
ATOM 691 N N . SER A 1 86 ? -13.959 9.863 13.351 1.00 90.69 86 SER A N 1
ATOM 692 C CA . SER A 1 86 ? -15.049 10.596 14.010 1.00 90.69 86 SER A CA 1
ATOM 693 C C . SER A 1 86 ? -15.012 10.500 15.540 1.00 90.69 86 SER A C 1
ATOM 695 O O . SER A 1 86 ? -15.685 11.269 16.221 1.00 90.69 86 SER A O 1
ATOM 697 N N . LEU A 1 87 ? -14.214 9.579 16.093 1.00 89.81 87 LEU A N 1
ATOM 698 C CA . LEU A 1 87 ? -14.238 9.223 17.515 1.00 89.81 87 LEU A CA 1
ATOM 699 C C . LEU A 1 87 ? -13.300 10.062 18.392 1.00 89.81 87 LEU A C 1
ATOM 701 O O . LEU A 1 87 ? -13.256 9.863 19.605 1.00 89.81 87 LEU A O 1
ATOM 705 N N . GLY A 1 88 ? -12.567 11.010 17.807 1.00 90.25 88 GLY A N 1
ATOM 706 C CA . GLY A 1 88 ? -11.740 11.940 18.565 1.00 90.25 88 GLY A CA 1
ATOM 707 C C . GLY A 1 88 ? -10.574 12.508 17.771 1.00 90.25 88 GLY A C 1
ATOM 708 O O . GLY A 1 88 ? -10.575 12.562 16.544 1.00 90.25 88 GLY A O 1
ATOM 709 N N . THR A 1 89 ? -9.561 12.959 18.504 1.00 93.12 89 THR A N 1
ATOM 710 C CA . THR A 1 89 ? -8.305 13.444 17.935 1.00 93.12 89 THR A CA 1
ATOM 711 C C . THR A 1 89 ? -7.337 12.288 17.748 1.00 93.12 89 THR A C 1
ATOM 713 O O . THR A 1 89 ? -7.049 11.569 18.703 1.00 93.12 89 THR A O 1
ATOM 716 N N . PHE A 1 90 ? -6.792 12.156 16.543 1.00 95.38 90 PHE A N 1
ATOM 717 C CA . PHE A 1 90 ? -5.850 11.096 16.201 1.00 95.38 90 PHE A CA 1
ATOM 718 C C . PHE A 1 90 ? -4.467 11.645 15.880 1.00 95.38 90 PHE A C 1
ATOM 720 O O . PHE A 1 90 ? -4.310 12.780 15.419 1.00 95.38 90 PHE A O 1
ATOM 727 N N . GLU A 1 91 ? -3.472 10.790 16.069 1.00 95.69 91 GLU A N 1
ATOM 728 C CA . GLU A 1 91 ? -2.156 10.919 15.463 1.00 95.69 91 GLU A CA 1
ATOM 729 C C . GLU A 1 91 ? -2.031 9.884 14.342 1.00 95.69 91 GLU A C 1
ATOM 731 O O . GLU A 1 91 ? -2.665 8.831 14.382 1.00 95.69 91 GLU A O 1
ATOM 736 N N . HIS A 1 92 ? -1.214 10.181 13.338 1.00 94.12 92 HIS A N 1
ATOM 737 C CA . HIS A 1 92 ? -0.827 9.214 12.318 1.00 94.12 92 HIS A CA 1
ATOM 738 C C . HIS A 1 92 ? 0.690 9.098 12.262 1.00 94.12 92 HIS A C 1
ATOM 740 O O . HIS A 1 92 ? 1.412 10.061 12.540 1.00 94.12 92 HIS A O 1
ATOM 746 N N . TYR A 1 93 ? 1.158 7.912 11.894 1.00 92.69 93 TYR A N 1
ATOM 747 C CA . TYR A 1 93 ? 2.568 7.647 11.675 1.00 92.69 93 TYR A CA 1
ATOM 748 C C . TYR A 1 93 ? 2.945 8.092 10.261 1.00 92.69 93 TYR A C 1
ATOM 750 O O . TYR A 1 93 ? 2.447 7.543 9.279 1.00 92.69 93 TYR A O 1
ATOM 758 N N . ASN A 1 94 ? 3.762 9.138 10.149 1.00 89.25 94 ASN A N 1
ATOM 759 C CA . ASN A 1 94 ? 4.119 9.724 8.860 1.00 89.25 94 ASN A CA 1
ATOM 760 C C . ASN A 1 94 ? 5.371 9.079 8.237 1.00 89.25 94 ASN A C 1
ATOM 762 O O . ASN A 1 94 ? 6.091 8.306 8.868 1.00 89.25 94 ASN A O 1
ATOM 766 N N . VAL A 1 95 ? 5.674 9.475 6.998 1.00 83.81 95 VAL A N 1
ATOM 767 C CA . VAL A 1 95 ? 6.833 8.996 6.216 1.00 83.81 95 VAL A CA 1
ATOM 768 C C . VAL A 1 95 ? 8.188 9.264 6.880 1.00 83.81 95 VAL A C 1
ATOM 770 O O . VAL A 1 95 ? 9.147 8.538 6.649 1.00 83.81 95 VAL A O 1
ATOM 773 N N . ASN A 1 96 ? 8.258 10.261 7.766 1.00 87.00 96 ASN A N 1
ATOM 774 C CA . ASN A 1 96 ? 9.452 10.592 8.546 1.00 87.00 96 ASN A CA 1
ATOM 775 C C . ASN A 1 96 ? 9.561 9.761 9.835 1.00 87.00 96 ASN A C 1
ATOM 777 O O . ASN A 1 96 ? 10.338 10.116 10.724 1.00 87.00 96 ASN A O 1
ATOM 781 N N . ARG A 1 97 ? 8.775 8.682 9.953 1.00 89.94 97 ARG A N 1
ATOM 782 C CA . ARG A 1 97 ? 8.763 7.752 11.089 1.00 89.94 97 ARG A CA 1
ATOM 783 C C . ARG A 1 97 ? 8.373 8.418 12.412 1.00 89.94 97 ARG A C 1
ATOM 785 O O . ARG A 1 97 ? 8.929 8.105 13.466 1.00 89.94 97 ARG A O 1
ATOM 792 N N . ARG A 1 98 ? 7.427 9.362 12.369 1.00 94.19 98 ARG A N 1
ATOM 793 C CA . ARG A 1 98 ? 6.954 10.114 13.544 1.00 94.19 98 ARG A CA 1
ATOM 794 C C . ARG A 1 98 ? 5.436 10.111 13.641 1.00 94.19 98 ARG A C 1
ATOM 796 O O . ARG A 1 98 ? 4.747 10.268 12.636 1.00 94.19 98 ARG A O 1
ATOM 803 N N . TRP A 1 99 ? 4.937 10.022 14.871 1.00 94.44 99 TRP A N 1
ATOM 804 C CA . TRP A 1 99 ? 3.545 10.325 15.188 1.00 94.44 99 TRP A CA 1
ATOM 805 C C . TRP A 1 99 ? 3.325 11.834 15.124 1.00 94.44 99 TRP A C 1
ATOM 807 O O . TRP A 1 99 ? 4.054 12.607 15.748 1.00 94.44 99 TRP A O 1
ATOM 817 N N . VAL A 1 100 ? 2.358 12.262 14.318 1.00 95.62 100 VAL A N 1
ATOM 818 C CA . VAL A 1 100 ? 1.950 13.665 14.206 1.00 95.62 100 VAL A CA 1
ATOM 819 C C . VAL A 1 100 ? 0.429 13.759 14.181 1.00 95.62 100 VAL A C 1
ATOM 821 O O . VAL A 1 100 ? -0.249 12.857 13.691 1.00 95.62 100 VAL A O 1
ATOM 824 N N . ALA A 1 101 ? -0.114 14.875 14.670 1.00 96.38 101 ALA A N 1
ATOM 825 C CA . ALA A 1 101 ? -1.554 15.121 14.658 1.00 96.38 101 ALA A CA 1
ATOM 826 C C . ALA A 1 101 ? -2.155 14.896 13.259 1.00 96.38 101 ALA A C 1
ATOM 828 O O . ALA A 1 101 ? -1.666 15.446 12.268 1.00 96.38 101 ALA A O 1
ATOM 829 N N . TYR A 1 102 ? -3.235 14.117 13.184 1.00 94.38 102 TYR A N 1
ATOM 830 C CA . TYR A 1 102 ? -3.933 13.806 11.936 1.00 94.38 102 TYR A CA 1
ATOM 831 C C . TYR A 1 102 ? -4.464 15.063 11.234 1.00 94.38 102 TYR A C 1
ATOM 833 O O . TYR A 1 102 ? -4.472 15.128 10.013 1.00 94.38 102 TYR A O 1
ATOM 841 N N . SER A 1 103 ? -4.798 16.117 11.982 1.00 93.56 103 SER A N 1
ATOM 842 C CA . SER A 1 103 ? -5.194 17.418 11.420 1.00 93.56 103 SER A CA 1
ATOM 843 C C . SER A 1 103 ? -4.126 18.083 10.540 1.00 93.56 103 SER A C 1
ATOM 845 O O . SER A 1 103 ? -4.446 18.997 9.786 1.00 93.56 103 SER A O 1
ATOM 847 N N . LYS A 1 104 ? -2.862 17.645 10.626 1.00 93.00 104 LYS A N 1
ATOM 848 C CA . LYS A 1 104 ? -1.766 18.104 9.760 1.00 93.00 104 LYS A CA 1
ATOM 849 C C . LYS A 1 104 ? -1.597 17.250 8.501 1.00 93.00 104 LYS A C 1
ATOM 851 O O . LYS A 1 104 ? -0.755 17.587 7.673 1.00 93.00 104 LYS A O 1
ATOM 856 N N . PHE A 1 105 ? -2.337 16.149 8.369 1.00 92.56 105 PHE A N 1
ATOM 857 C CA . PHE A 1 105 ? -2.284 15.304 7.185 1.00 92.56 105 PHE A CA 1
ATOM 858 C C . PHE A 1 105 ? -2.825 16.065 5.975 1.00 92.56 105 PHE A C 1
ATOM 860 O O . PHE A 1 105 ? -3.885 16.690 6.027 1.00 92.56 105 PHE A O 1
ATOM 867 N N . LYS A 1 106 ? -2.089 15.999 4.870 1.00 90.88 106 LYS A N 1
ATOM 868 C CA . LYS A 1 106 ? -2.450 16.635 3.609 1.00 90.88 106 LYS A CA 1
ATOM 869 C C . LYS A 1 106 ? -2.441 15.578 2.520 1.00 90.88 106 LYS A C 1
ATOM 871 O O . LYS A 1 106 ? -1.386 15.060 2.169 1.00 90.88 106 LYS A O 1
ATOM 876 N N . THR A 1 107 ? -3.605 15.298 1.941 1.00 89.00 107 THR A N 1
ATOM 877 C CA . THR A 1 107 ? -3.758 14.251 0.918 1.00 89.00 107 THR A CA 1
ATOM 878 C C . THR A 1 107 ? -2.824 14.447 -0.282 1.00 89.00 107 THR A C 1
ATOM 880 O O . THR A 1 107 ? -2.276 13.473 -0.786 1.00 89.00 107 THR A O 1
ATOM 883 N N . HIS A 1 108 ? -2.572 15.691 -0.706 1.00 88.62 108 HIS A N 1
ATOM 884 C CA . HIS A 1 108 ? -1.670 15.994 -1.828 1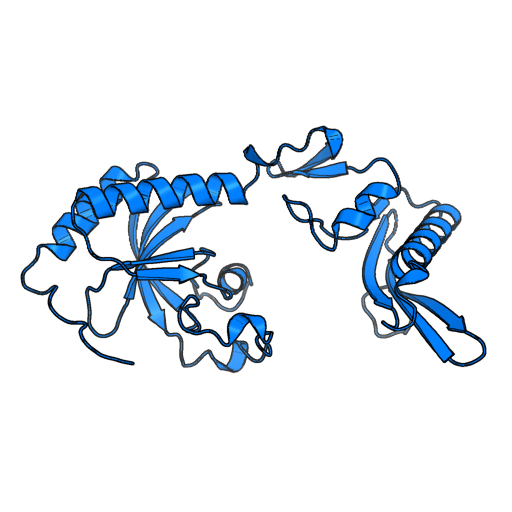.00 88.62 108 HIS A CA 1
ATOM 885 C C . HIS A 1 108 ? -0.180 15.755 -1.521 1.00 88.62 108 HIS A C 1
ATOM 887 O O . HIS A 1 108 ? 0.626 15.696 -2.443 1.00 88.62 108 HIS A O 1
ATOM 893 N N . GLU A 1 109 ? 0.189 15.620 -0.244 1.00 87.88 109 GLU A N 1
ATOM 894 C CA . GLU A 1 109 ? 1.540 15.245 0.198 1.00 87.88 109 GLU A CA 1
ATOM 895 C C . GLU A 1 109 ? 1.645 13.731 0.475 1.00 87.88 109 GLU A C 1
ATOM 897 O O . GLU A 1 109 ? 2.679 13.254 0.944 1.00 87.88 109 GLU A O 1
ATOM 902 N N . SER A 1 110 ? 0.582 12.958 0.217 1.00 90.62 110 SER A N 1
ATOM 903 C CA . SER A 1 110 ? 0.587 11.514 0.448 1.00 90.62 110 SER A CA 1
ATOM 904 C C . SER A 1 110 ? 1.556 10.786 -0.487 1.00 90.62 110 SER A C 1
ATOM 906 O O . SER A 1 110 ? 1.840 11.213 -1.610 1.00 90.62 110 SER A O 1
ATOM 908 N N . LEU A 1 111 ? 2.018 9.623 -0.029 1.00 90.12 111 LEU A N 1
ATOM 909 C CA . LEU A 1 111 ? 2.835 8.711 -0.824 1.00 90.12 111 LEU A CA 1
ATOM 910 C C . LEU A 1 111 ? 2.151 8.311 -2.139 1.00 90.12 111 LEU A C 1
ATOM 912 O O . LEU A 1 111 ? 2.811 8.275 -3.174 1.00 90.12 111 LEU A O 1
ATOM 916 N N . ALA A 1 112 ? 0.839 8.067 -2.107 1.00 90.56 112 ALA A N 1
ATOM 917 C CA . ALA A 1 112 ? 0.066 7.679 -3.280 1.00 90.56 112 ALA A CA 1
ATOM 918 C C . ALA A 1 112 ? -0.036 8.815 -4.311 1.00 90.56 112 ALA A C 1
ATOM 920 O O . ALA A 1 112 ? 0.143 8.575 -5.503 1.00 90.56 112 ALA A O 1
ATOM 921 N N . GLU A 1 113 ? -0.286 10.055 -3.881 1.00 91.69 113 GLU A N 1
ATOM 922 C CA . GLU A 1 113 ? -0.336 11.203 -4.798 1.00 91.69 113 GLU A CA 1
ATOM 923 C C . GLU A 1 113 ? 1.050 11.541 -5.366 1.00 91.69 113 GLU A C 1
ATOM 925 O O . GLU A 1 113 ? 1.176 11.803 -6.564 1.00 91.69 113 GLU A O 1
ATOM 930 N N . ARG A 1 114 ? 2.115 11.432 -4.555 1.00 91.75 114 ARG A N 1
ATOM 931 C CA . ARG A 1 114 ? 3.498 11.535 -5.048 1.00 91.75 114 ARG A CA 1
ATOM 932 C C . ARG A 1 114 ? 3.774 10.483 -6.121 1.00 91.75 114 ARG A C 1
ATOM 934 O O . ARG A 1 114 ? 4.225 10.828 -7.209 1.00 91.75 114 ARG A O 1
ATOM 941 N N . TYR A 1 115 ? 3.453 9.225 -5.838 1.00 94.06 115 TYR A N 1
ATOM 942 C CA . TYR A 1 115 ? 3.647 8.112 -6.762 1.00 94.06 115 TYR A CA 1
ATOM 943 C C . TYR A 1 115 ? 2.925 8.335 -8.101 1.00 94.06 115 TYR A C 1
ATOM 945 O O . TYR A 1 115 ? 3.542 8.251 -9.162 1.00 94.06 115 TYR A O 1
ATOM 953 N N . LYS A 1 116 ? 1.641 8.720 -8.064 1.00 93.50 116 LYS A N 1
ATOM 954 C CA . LYS A 1 116 ? 0.850 9.030 -9.270 1.00 93.50 116 LYS A CA 1
ATOM 955 C C . LYS A 1 116 ? 1.459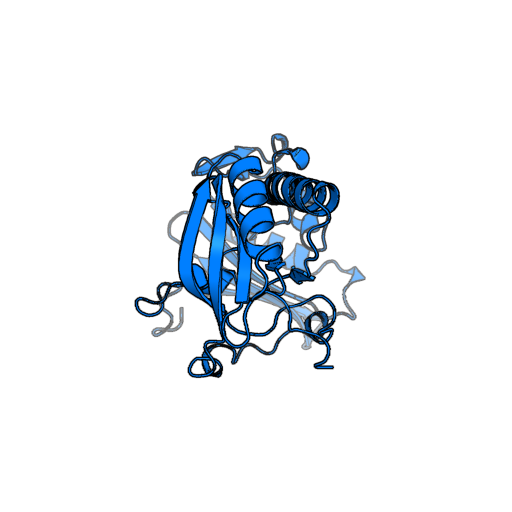 10.153 -10.100 1.00 93.50 116 LYS A C 1
ATOM 957 O O . LYS A 1 116 ? 1.465 10.060 -11.321 1.00 93.50 116 LYS A O 1
ATOM 962 N N . LYS A 1 117 ? 1.978 11.204 -9.457 1.00 94.88 117 LYS A N 1
ATOM 963 C CA . LYS A 1 117 ? 2.616 12.326 -10.158 1.00 94.88 117 LYS A CA 1
ATOM 964 C C . LYS A 1 117 ? 3.856 11.879 -10.935 1.00 94.88 117 LYS A C 1
ATOM 966 O O . LYS A 1 117 ? 4.026 12.286 -12.081 1.00 94.88 117 LYS A O 1
ATOM 971 N N . HIS A 1 118 ? 4.710 11.060 -10.321 1.00 96.56 118 HIS A N 1
ATOM 972 C CA . HIS A 1 118 ? 5.892 10.513 -10.991 1.00 96.56 118 HIS A CA 1
ATOM 973 C C . HIS A 1 118 ? 5.494 9.596 -12.150 1.00 96.56 118 HIS A C 1
ATOM 975 O O . HIS A 1 118 ? 6.011 9.745 -13.254 1.00 96.56 118 HIS A O 1
ATOM 981 N N . LEU A 1 119 ? 4.507 8.725 -11.937 1.00 95.25 119 LEU A N 1
ATOM 982 C CA . LEU A 1 119 ? 4.045 7.832 -12.989 1.00 95.25 119 LEU A CA 1
ATOM 983 C C . LEU A 1 119 ? 3.411 8.585 -14.172 1.00 95.25 119 LEU A C 1
ATOM 985 O O . LEU A 1 119 ? 3.755 8.315 -15.315 1.00 95.25 119 LEU A O 1
ATOM 989 N N . SER A 1 120 ? 2.563 9.586 -13.915 1.00 96.38 120 SER A N 1
ATOM 990 C CA . SER A 1 120 ? 1.998 10.441 -14.971 1.00 96.38 120 SER A CA 1
ATOM 991 C C . SER A 1 120 ? 3.096 11.124 -15.781 1.00 96.38 120 SER A C 1
ATOM 993 O O . SER A 1 120 ? 3.023 11.157 -17.002 1.00 96.38 120 SER A O 1
ATOM 995 N N . ARG A 1 121 ? 4.150 11.625 -15.120 1.00 96.69 121 ARG A N 1
ATOM 996 C CA . ARG A 1 121 ? 5.262 12.300 -15.800 1.00 96.69 121 ARG A CA 1
ATOM 997 C C . ARG A 1 121 ? 5.982 11.382 -16.788 1.00 96.69 121 ARG A C 1
ATOM 999 O O . ARG A 1 121 ? 6.355 11.846 -17.863 1.00 96.69 121 ARG A O 1
ATOM 1006 N N . ILE A 1 122 ? 6.199 10.117 -16.430 1.00 97.31 122 ILE A N 1
ATOM 1007 C CA . ILE A 1 122 ? 6.864 9.169 -17.328 1.00 97.31 122 ILE A CA 1
ATOM 1008 C C . ILE A 1 122 ? 5.914 8.644 -18.410 1.00 97.31 122 ILE A C 1
ATOM 1010 O O . ILE A 1 122 ? 6.326 8.557 -19.560 1.00 97.31 122 ILE A O 1
ATOM 1014 N N . GLU A 1 123 ? 4.633 8.411 -18.097 1.00 97.38 123 GLU A N 1
ATOM 1015 C CA . GLU A 1 123 ? 3.605 8.087 -19.099 1.00 97.38 123 GLU A CA 1
ATOM 1016 C C . GLU A 1 123 ? 3.507 9.189 -20.170 1.00 97.38 123 GLU A C 1
ATOM 1018 O O . GLU A 1 123 ? 3.554 8.896 -21.365 1.00 97.38 123 GLU A O 1
ATOM 1023 N N . ASP A 1 124 ? 3.429 10.458 -19.758 1.00 97.62 124 ASP A N 1
ATOM 1024 C CA . ASP A 1 124 ? 3.376 11.613 -20.664 1.00 97.62 124 ASP A CA 1
ATOM 1025 C C . ASP A 1 124 ? 4.648 11.723 -21.516 1.00 97.62 124 ASP A C 1
ATOM 1027 O O . ASP A 1 124 ? 4.580 11.976 -22.721 1.00 97.62 124 ASP A O 1
ATOM 1031 N N . GLY A 1 125 ? 5.813 11.497 -20.903 1.00 97.19 125 GLY A N 1
ATOM 1032 C CA . GLY A 1 125 ? 7.102 11.528 -21.587 1.00 97.19 125 GLY A CA 1
ATOM 1033 C C . GLY A 1 125 ? 7.248 10.434 -22.646 1.00 97.19 125 GLY A C 1
ATOM 1034 O O . GLY A 1 125 ? 7.649 10.729 -23.772 1.00 97.19 125 GLY A O 1
ATOM 1035 N N . LEU A 1 126 ? 6.853 9.200 -22.327 1.00 96.50 126 LEU A N 1
ATOM 1036 C CA . LEU A 1 126 ? 6.842 8.084 -23.277 1.00 96.50 126 LEU A CA 1
ATOM 1037 C C . LEU A 1 126 ? 5.851 8.335 -24.425 1.00 96.50 126 LEU A C 1
ATOM 1039 O O . LEU A 1 126 ? 6.211 8.167 -25.590 1.00 96.50 126 LEU A O 1
ATOM 1043 N N . ARG A 1 127 ? 4.639 8.835 -24.127 1.00 96.38 127 ARG A N 1
ATOM 1044 C CA . ARG A 1 127 ? 3.653 9.218 -25.158 1.00 96.38 127 ARG A CA 1
ATOM 1045 C C . ARG A 1 127 ? 4.185 10.309 -26.085 1.00 96.38 127 ARG A C 1
ATOM 1047 O O . ARG A 1 127 ? 3.975 10.230 -27.292 1.00 96.38 127 ARG A O 1
ATOM 1054 N N . HIS A 1 128 ? 4.880 11.312 -25.546 1.00 96.31 128 HIS A N 1
ATOM 1055 C CA . HIS A 1 128 ? 5.482 12.382 -26.345 1.00 96.31 128 HIS A CA 1
ATOM 1056 C C . HIS A 1 128 ? 6.528 11.850 -27.338 1.00 96.31 128 HIS A C 1
ATOM 1058 O O . HIS A 1 128 ? 6.598 12.329 -28.468 1.00 96.31 128 HIS A O 1
ATOM 1064 N N . HIS A 1 129 ? 7.278 10.817 -26.948 1.00 94.31 129 HIS A N 1
ATOM 1065 C CA . HIS A 1 129 ? 8.264 10.141 -27.798 1.00 94.31 129 HIS A CA 1
ATOM 1066 C C . HIS A 1 129 ? 7.655 9.022 -28.660 1.00 94.31 129 HIS A C 1
ATOM 1068 O O . HIS A 1 129 ? 8.385 8.285 -29.313 1.00 94.31 129 HIS A O 1
ATOM 1074 N N . SER A 1 130 ? 6.320 8.913 -28.710 1.00 94.19 130 SER A N 1
ATOM 1075 C CA . SER A 1 130 ? 5.597 7.878 -29.466 1.00 94.19 130 SER A CA 1
ATOM 1076 C C . SER A 1 130 ? 5.991 6.443 -29.090 1.00 94.19 130 SER A C 1
ATOM 1078 O O . SER A 1 130 ? 5.901 5.538 -29.917 1.00 94.19 130 SER A O 1
ATOM 1080 N N . VAL A 1 131 ? 6.414 6.229 -27.842 1.00 94.31 131 VAL A N 1
ATOM 1081 C CA . VAL A 1 131 ? 6.688 4.894 -27.308 1.00 94.31 131 VAL A CA 1
ATOM 1082 C C . VAL A 1 131 ? 5.365 4.236 -26.919 1.00 94.31 131 VAL A C 1
ATOM 1084 O O . VAL A 1 131 ? 4.593 4.789 -26.132 1.00 94.31 131 VAL A O 1
ATOM 1087 N N . GLU A 1 132 ? 5.109 3.043 -27.455 1.00 94.31 132 GLU A N 1
ATOM 1088 C CA . GLU A 1 132 ? 3.994 2.196 -27.026 1.00 94.31 132 GLU A CA 1
ATOM 1089 C C . GLU A 1 132 ? 4.314 1.527 -25.682 1.00 94.31 132 GLU A C 1
ATOM 1091 O O . GLU A 1 132 ? 5.429 1.051 -25.463 1.00 94.31 132 GLU A O 1
ATOM 1096 N N . PHE A 1 133 ? 3.332 1.484 -24.782 1.00 95.44 133 PHE A N 1
ATOM 1097 C CA . PHE A 1 133 ? 3.435 0.790 -23.502 1.00 95.44 133 PHE A CA 1
ATOM 1098 C C . PHE A 1 133 ? 2.059 0.350 -23.000 1.00 95.44 133 PHE A C 1
ATOM 1100 O O . PHE A 1 133 ? 1.058 1.036 -23.231 1.00 95.44 133 PHE A O 1
ATOM 1107 N N . ASP A 1 134 ? 2.043 -0.744 -22.244 1.00 94.50 134 ASP A N 1
ATOM 1108 C CA . ASP A 1 134 ? 0.896 -1.180 -21.450 1.00 94.50 134 ASP A CA 1
ATOM 1109 C C . ASP A 1 134 ? 1.049 -0.708 -20.001 1.00 94.50 134 ASP A C 1
ATOM 1111 O O . ASP A 1 134 ? 2.157 -0.485 -19.513 1.00 94.50 134 ASP A O 1
ATOM 1115 N N . SER A 1 135 ? -0.065 -0.514 -19.297 1.00 95.00 135 SER A N 1
ATOM 1116 C CA . SER A 1 135 ? -0.081 0.057 -17.949 1.00 95.00 135 SER A CA 1
ATOM 1117 C C . SER A 1 135 ? -0.805 -0.880 -16.994 1.00 95.00 135 SER A C 1
ATOM 1119 O O . SER A 1 135 ? -2.002 -1.106 -17.150 1.00 95.00 135 SER A O 1
ATOM 1121 N N . TRP A 1 136 ? -0.092 -1.391 -15.991 1.00 94.62 136 TRP A N 1
ATOM 1122 C CA . TRP A 1 136 ? -0.573 -2.495 -15.161 1.00 94.62 136 TRP A CA 1
ATOM 1123 C C . TRP A 1 136 ? -0.599 -2.134 -13.686 1.00 94.62 136 TRP A C 1
ATOM 1125 O O . TRP A 1 136 ? 0.422 -1.729 -13.130 1.00 94.62 136 TRP A O 1
ATOM 1135 N N . LEU A 1 137 ? -1.744 -2.335 -13.030 1.00 93.38 137 LEU A N 1
ATOM 1136 C CA . LEU A 1 137 ? -1.806 -2.402 -11.572 1.00 93.38 137 LEU A CA 1
ATOM 1137 C C . LEU A 1 137 ? -1.244 -3.746 -11.110 1.00 93.38 137 LEU A C 1
ATOM 1139 O O . LEU A 1 137 ? -1.587 -4.795 -11.653 1.00 93.38 137 LEU A O 1
ATOM 1143 N N . TYR A 1 138 ? -0.388 -3.714 -10.094 1.00 92.81 138 TYR A N 1
ATOM 1144 C CA . TYR A 1 138 ? 0.339 -4.891 -9.644 1.00 92.81 138 TYR A CA 1
ATOM 1145 C C . TYR A 1 138 ? 0.019 -5.214 -8.181 1.00 92.81 138 TYR A C 1
ATOM 1147 O O . TYR A 1 138 ? 0.613 -4.614 -7.284 1.00 92.81 138 TYR A O 1
ATOM 1155 N N . PRO A 1 139 ? -0.919 -6.141 -7.901 1.00 89.31 139 PRO A N 1
ATOM 1156 C CA . PRO A 1 139 ? -1.359 -6.441 -6.537 1.00 89.31 139 PRO A CA 1
ATOM 1157 C C . PRO A 1 139 ? -0.282 -7.144 -5.699 1.00 89.31 139 PRO A C 1
ATOM 1159 O O . PRO A 1 139 ? -0.269 -7.008 -4.476 1.00 89.31 139 PRO A O 1
ATOM 1162 N N . TYR A 1 140 ? 0.662 -7.839 -6.339 1.00 88.62 140 TYR A N 1
ATOM 1163 C CA . TYR A 1 140 ? 1.705 -8.607 -5.654 1.00 88.62 140 TYR A CA 1
ATOM 1164 C C . TYR A 1 140 ? 2.947 -7.794 -5.277 1.00 88.62 140 TYR A C 1
ATOM 1166 O O . TYR A 1 140 ? 3.911 -8.358 -4.766 1.00 88.62 140 TYR A O 1
ATOM 1174 N N . PHE A 1 141 ? 2.938 -6.469 -5.455 1.00 90.19 141 PHE A N 1
ATOM 1175 C CA . PHE A 1 141 ? 4.077 -5.608 -5.110 1.00 90.19 141 PHE A CA 1
ATOM 1176 C C . PHE A 1 141 ? 4.515 -5.732 -3.638 1.00 90.19 141 PHE A C 1
ATOM 1178 O O . PHE A 1 141 ? 5.690 -5.564 -3.309 1.00 90.19 141 PHE A O 1
ATOM 1185 N N . SER A 1 142 ? 3.575 -6.065 -2.747 1.00 87.81 142 SER A N 1
ATOM 1186 C CA . SER A 1 142 ? 3.823 -6.297 -1.322 1.00 87.81 142 SER A CA 1
ATOM 1187 C C . SER A 1 142 ? 4.730 -7.507 -1.066 1.00 87.81 142 SER A C 1
ATOM 1189 O O . SER A 1 142 ? 5.465 -7.515 -0.079 1.00 87.81 142 SER A O 1
ATOM 1191 N N . MET A 1 143 ? 4.753 -8.490 -1.974 1.00 85.50 143 MET A N 1
ATOM 1192 C CA . MET A 1 143 ? 5.623 -9.666 -1.875 1.00 85.50 143 MET A CA 1
ATOM 1193 C C . MET A 1 143 ? 7.102 -9.293 -1.912 1.00 85.50 143 MET A C 1
ATOM 1195 O O . MET A 1 143 ? 7.901 -9.943 -1.244 1.00 85.50 143 MET A O 1
ATOM 1199 N N . GLY A 1 144 ? 7.471 -8.215 -2.611 1.00 84.62 144 GLY A N 1
ATOM 1200 C CA . GLY A 1 1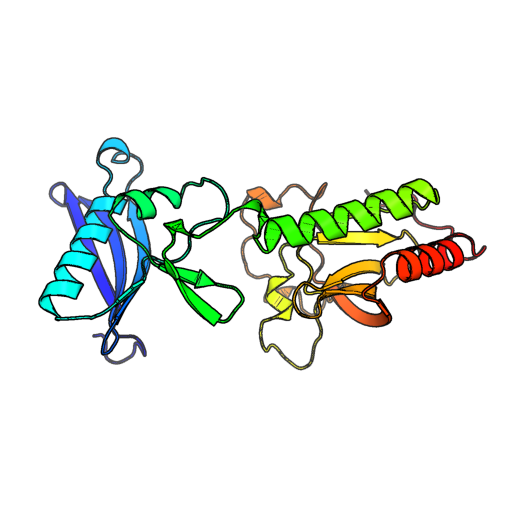44 ? 8.852 -7.731 -2.638 1.00 84.62 144 GLY A CA 1
ATOM 1201 C C . GLY A 1 144 ? 9.349 -7.167 -1.303 1.00 84.62 144 GLY A C 1
ATOM 1202 O O . GLY A 1 144 ? 10.557 -6.983 -1.150 1.00 84.62 144 GLY A O 1
ATOM 1203 N N . TYR A 1 145 ? 8.450 -6.913 -0.346 1.00 84.69 145 TYR A N 1
ATOM 1204 C CA . TYR A 1 145 ? 8.766 -6.463 1.016 1.00 84.69 145 TYR A CA 1
ATOM 1205 C C . TYR A 1 145 ? 8.781 -7.587 2.043 1.00 84.69 145 TYR A C 1
ATOM 1207 O O . TYR A 1 145 ? 9.230 -7.400 3.176 1.00 84.69 145 TYR A O 1
ATOM 1215 N N . MET A 1 146 ? 8.276 -8.754 1.666 1.00 79.44 146 MET A N 1
ATOM 1216 C CA . MET A 1 146 ? 8.364 -9.923 2.512 1.00 79.44 146 MET A CA 1
ATOM 1217 C C . MET A 1 146 ? 9.789 -10.469 2.414 1.00 79.44 146 MET A C 1
ATOM 1219 O O . MET A 1 146 ? 10.327 -10.624 1.321 1.00 79.44 146 MET A O 1
ATOM 1223 N N . ASN A 1 147 ? 10.411 -10.785 3.552 1.00 65.44 147 ASN A N 1
ATOM 1224 C CA . ASN A 1 147 ? 11.754 -11.382 3.614 1.00 65.44 147 ASN A CA 1
ATOM 1225 C C . ASN A 1 147 ? 11.745 -12.863 3.177 1.00 65.44 147 ASN A C 1
ATOM 1227 O O . ASN A 1 147 ? 12.296 -13.736 3.848 1.00 65.44 147 ASN A O 1
ATOM 1231 N N . TYR A 1 148 ? 11.090 -13.164 2.059 1.00 65.00 148 TYR A N 1
ATOM 1232 C CA . TYR A 1 148 ? 11.106 -14.471 1.433 1.00 65.00 148 TYR A CA 1
ATOM 1233 C C . TYR A 1 148 ? 12.360 -14.572 0.556 1.00 65.00 148 TYR A C 1
ATOM 1235 O O . TYR A 1 148 ? 12.412 -14.037 -0.543 1.00 65.00 148 TYR A O 1
ATOM 1243 N N . TRP A 1 149 ? 13.365 -15.297 1.055 1.00 58.88 149 TRP A N 1
ATOM 1244 C CA . TRP A 1 149 ? 14.298 -16.071 0.227 1.00 58.88 149 TRP A CA 1
ATOM 1245 C C . TRP A 1 149 ? 15.004 -15.321 -0.914 1.00 58.88 149 TRP A C 1
ATOM 1247 O O . TRP A 1 149 ? 14.684 -15.599 -2.053 1.00 58.88 149 TRP A O 1
ATOM 1257 N N . SER A 1 150 ? 15.982 -14.442 -0.651 1.00 65.38 150 SER A N 1
ATOM 1258 C CA . SER A 1 150 ? 16.974 -13.926 -1.639 1.00 65.38 150 SER A CA 1
ATOM 1259 C C . SER A 1 150 ? 16.466 -13.516 -3.042 1.00 65.38 150 SER A C 1
ATOM 1261 O O . SER A 1 150 ? 17.255 -13.460 -3.980 1.00 65.38 150 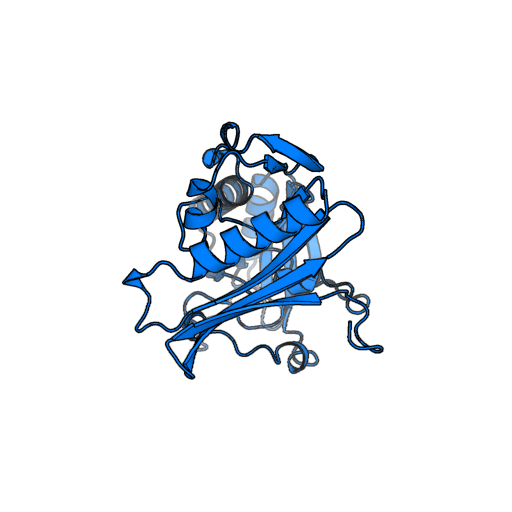SER A O 1
ATOM 1263 N N . VAL A 1 151 ? 15.170 -13.256 -3.199 1.00 72.94 151 VAL A N 1
ATOM 1264 C CA . VAL A 1 151 ? 14.482 -13.058 -4.474 1.00 72.94 151 VAL A CA 1
ATOM 1265 C C . VAL A 1 151 ? 13.969 -11.636 -4.492 1.00 72.94 151 VAL A C 1
ATOM 1267 O O . VAL A 1 151 ? 13.307 -11.184 -3.557 1.00 72.94 151 VAL A O 1
ATOM 1270 N N . ASN A 1 152 ? 14.266 -10.932 -5.574 1.00 86.44 152 ASN A N 1
ATOM 1271 C CA . ASN A 1 152 ? 13.880 -9.544 -5.735 1.00 86.44 152 ASN A CA 1
ATOM 1272 C C . ASN A 1 152 ? 12.599 -9.481 -6.558 1.00 86.44 152 ASN A C 1
ATOM 1274 O O . ASN A 1 152 ? 12.659 -9.422 -7.776 1.00 86.44 152 ASN A O 1
ATOM 1278 N N . PHE A 1 153 ? 11.432 -9.512 -5.917 1.00 90.94 153 PHE A N 1
ATOM 1279 C CA . PHE A 1 153 ? 10.180 -9.243 -6.629 1.00 90.94 153 PHE A CA 1
ATOM 1280 C C . PHE A 1 153 ? 10.032 -7.754 -6.948 1.00 90.94 153 PHE A C 1
ATOM 1282 O O . PHE A 1 153 ? 10.523 -6.896 -6.209 1.00 90.94 153 PHE A O 1
ATOM 1289 N N . VAL A 1 154 ? 9.294 -7.447 -8.015 1.00 92.12 154 VAL A N 1
ATOM 1290 C CA . VAL A 1 154 ? 8.913 -6.070 -8.353 1.00 92.12 154 VAL A CA 1
ATOM 1291 C C . VAL A 1 154 ? 8.134 -5.454 -7.181 1.00 92.12 154 VAL A C 1
ATOM 1293 O O . VAL A 1 154 ? 7.162 -6.026 -6.698 1.00 92.12 154 VAL A O 1
ATOM 1296 N N . ARG A 1 155 ? 8.558 -4.276 -6.705 1.00 91.94 155 ARG A N 1
ATOM 1297 C CA . ARG A 1 155 ? 7.972 -3.586 -5.530 1.00 91.94 155 ARG A CA 1
ATOM 1298 C C . ARG A 1 155 ? 7.026 -2.439 -5.883 1.00 91.94 155 ARG A C 1
ATOM 1300 O O . ARG A 1 155 ? 6.514 -1.755 -4.999 1.00 91.94 155 ARG A O 1
ATOM 1307 N N . ALA A 1 156 ? 6.800 -2.198 -7.169 1.00 94.12 156 ALA A N 1
ATOM 1308 C CA . ALA A 1 156 ? 5.988 -1.083 -7.632 1.00 94.12 156 ALA A CA 1
ATOM 1309 C C . ALA A 1 156 ? 4.504 -1.484 -7.737 1.00 94.12 156 ALA A C 1
ATOM 1311 O O . ALA A 1 156 ? 4.202 -2.452 -8.429 1.00 94.12 156 ALA A O 1
ATOM 1312 N N . PRO A 1 157 ? 3.564 -0.746 -7.113 1.00 94.06 157 PRO A N 1
ATOM 1313 C CA . PRO A 1 157 ? 2.129 -1.056 -7.182 1.00 94.06 157 PRO A CA 1
ATOM 1314 C C . PRO A 1 157 ? 1.517 -0.833 -8.573 1.00 94.06 157 PRO A C 1
ATOM 1316 O O . PRO A 1 157 ? 0.399 -1.273 -8.837 1.00 94.06 157 PRO A O 1
ATOM 1319 N N . LYS A 1 158 ? 2.220 -0.121 -9.459 1.00 95.56 158 LYS A N 1
ATOM 1320 C CA . LYS A 1 158 ? 1.882 0.046 -10.870 1.00 95.56 158 LYS A CA 1
ATOM 1321 C C . LYS A 1 158 ? 3.170 0.077 -11.699 1.00 95.56 158 LYS A C 1
ATOM 1323 O O . LYS A 1 158 ? 4.195 0.579 -11.242 1.00 95.56 158 LYS A O 1
ATOM 1328 N N . PHE A 1 159 ? 3.140 -0.434 -12.918 1.00 96.25 159 PHE A N 1
ATOM 1329 C CA . PHE A 1 159 ? 4.285 -0.349 -13.823 1.00 96.25 159 PHE A CA 1
ATOM 1330 C C . PHE A 1 159 ? 3.838 -0.142 -15.265 1.00 96.25 159 PHE A C 1
ATOM 1332 O O . PHE A 1 159 ? 2.669 -0.359 -15.598 1.00 96.25 159 PHE A O 1
ATOM 1339 N N . LEU A 1 160 ? 4.771 0.310 -16.101 1.00 97.12 160 LEU A N 1
ATOM 1340 C CA . LEU A 1 160 ? 4.581 0.384 -17.545 1.00 97.12 160 LEU A CA 1
ATOM 1341 C C . LEU A 1 160 ? 5.394 -0.730 -18.195 1.00 97.12 160 LEU A C 1
ATOM 1343 O O . LEU A 1 160 ? 6.586 -0.850 -17.924 1.00 97.12 160 LEU A O 1
ATOM 1347 N N . GLU A 1 161 ? 4.761 -1.548 -19.022 1.00 95.88 161 GLU A N 1
ATOM 1348 C CA . GLU A 1 161 ? 5.435 -2.596 -19.786 1.00 95.88 161 GLU A CA 1
ATOM 1349 C C . GLU A 1 161 ? 5.702 -2.091 -21.198 1.00 95.88 161 GLU A C 1
ATOM 1351 O O . GLU A 1 161 ? 4.782 -1.680 -21.906 1.00 95.88 161 GLU A O 1
ATOM 1356 N N . ILE A 1 162 ? 6.966 -2.122 -21.607 1.00 95.56 162 ILE A N 1
ATOM 1357 C CA . ILE A 1 162 ? 7.365 -1.806 -22.974 1.00 95.56 162 ILE A CA 1
ATOM 1358 C C . ILE A 1 162 ? 7.329 -3.122 -23.767 1.00 95.56 162 ILE A C 1
ATOM 1360 O O . ILE A 1 162 ? 7.941 -4.096 -23.319 1.00 95.56 162 ILE A O 1
ATOM 1364 N N . PRO A 1 163 ? 6.644 -3.197 -24.926 1.00 90.50 163 PRO A N 1
ATOM 1365 C CA . PRO A 1 163 ? 6.430 -4.444 -25.664 1.00 90.50 163 PRO A CA 1
ATOM 1366 C C . PRO A 1 163 ? 7.688 -4.886 -26.438 1.00 90.50 163 PRO A C 1
ATOM 1368 O O . PRO A 1 163 ? 7.687 -4.986 -27.664 1.00 90.50 163 PRO A O 1
ATOM 1371 N N . ILE A 1 164 ? 8.779 -5.140 -25.712 1.00 83.94 164 ILE A N 1
ATOM 1372 C CA . ILE A 1 164 ? 10.094 -5.540 -26.219 1.00 83.94 164 ILE A CA 1
ATOM 1373 C C . ILE A 1 164 ? 10.504 -6.839 -25.518 1.00 83.94 164 ILE A C 1
ATOM 1375 O O . ILE A 1 164 ? 10.542 -6.899 -24.293 1.00 83.94 164 ILE A O 1
ATOM 1379 N N . GLY A 1 165 ? 10.864 -7.859 -26.303 1.00 68.69 165 GLY A N 1
ATOM 1380 C CA . GLY A 1 165 ? 11.284 -9.174 -25.806 1.00 68.69 165 GLY A CA 1
ATOM 1381 C C . GLY A 1 165 ? 10.172 -10.232 -25.840 1.00 68.69 165 GLY A C 1
ATOM 1382 O O . GLY A 1 165 ? 8.987 -9.924 -25.753 1.00 68.69 165 GLY A O 1
ATOM 1383 N N . GLU A 1 166 ? 10.554 -11.505 -26.012 1.00 68.38 166 GLU A N 1
ATOM 1384 C CA . GLU A 1 166 ? 9.590 -12.618 -26.104 1.00 68.38 166 GLU A CA 1
ATOM 1385 C C . GLU A 1 166 ? 9.328 -13.310 -24.751 1.00 68.38 166 GLU A C 1
ATOM 1387 O O . GLU A 1 166 ? 8.203 -13.744 -24.499 1.00 68.38 166 GLU A O 1
ATOM 1392 N N . GLN A 1 167 ? 10.342 -13.416 -23.880 1.00 74.31 167 GLN A N 1
ATOM 1393 C CA . GLN A 1 167 ? 10.283 -14.214 -22.640 1.00 74.31 167 GLN A CA 1
ATOM 1394 C C . GLN A 1 167 ? 10.315 -13.379 -21.352 1.00 74.31 167 GLN A C 1
ATOM 1396 O O . GLN A 1 167 ? 9.578 -13.690 -20.417 1.00 74.31 167 GLN A O 1
ATOM 1401 N N . SER A 1 168 ? 11.127 -12.321 -21.316 1.00 85.25 168 SER A N 1
ATOM 1402 C CA . SER A 1 168 ? 11.186 -11.357 -20.210 1.00 85.25 168 SER A CA 1
ATOM 1403 C C . SER A 1 168 ? 10.387 -10.104 -20.560 1.00 85.25 168 SER A C 1
ATOM 1405 O O . SER A 1 168 ? 10.254 -9.755 -21.734 1.00 85.25 168 SER A O 1
ATOM 1407 N N . ARG A 1 169 ? 9.856 -9.432 -19.540 1.00 92.44 169 ARG A N 1
ATOM 1408 C CA . ARG A 1 169 ? 9.085 -8.191 -19.661 1.00 92.44 169 ARG A CA 1
ATOM 1409 C C . ARG A 1 169 ? 10.003 -7.017 -19.348 1.00 92.44 169 ARG A C 1
ATOM 1411 O O . ARG A 1 169 ? 10.646 -7.019 -18.298 1.00 92.44 169 ARG A O 1
ATOM 1418 N N . LEU A 1 170 ? 10.063 -6.030 -20.238 1.00 95.62 170 LEU A N 1
ATOM 1419 C CA . LEU A 1 170 ? 10.779 -4.784 -19.978 1.00 95.62 170 LEU A CA 1
ATOM 1420 C C . LEU A 1 170 ? 9.842 -3.822 -19.255 1.00 95.62 170 LEU A C 1
ATOM 1422 O O . LEU A 1 170 ? 8.827 -3.406 -19.814 1.00 95.62 170 LEU A O 1
ATOM 1426 N N . LEU A 1 171 ? 10.172 -3.478 -18.016 1.00 97.00 171 LEU A N 1
ATOM 1427 C CA . LEU A 1 171 ? 9.318 -2.680 -17.151 1.00 97.00 171 LEU A CA 1
ATOM 1428 C C . LEU A 1 171 ? 9.955 -1.331 -16.845 1.00 97.00 171 LEU A C 1
ATOM 1430 O O . LEU A 1 171 ? 11.137 -1.240 -16.519 1.00 97.00 171 LEU A O 1
ATOM 1434 N N . VAL A 1 172 ? 9.124 -0.298 -16.861 1.00 98.00 172 VAL A N 1
ATOM 1435 C CA . VAL A 1 172 ? 9.410 0.999 -16.261 1.00 98.00 172 VAL A CA 1
ATOM 1436 C C . VAL A 1 172 ? 8.621 1.100 -14.964 1.00 98.00 172 VAL A C 1
ATOM 1438 O O . VAL A 1 172 ? 7.388 1.014 -14.951 1.00 98.00 172 VAL A O 1
ATOM 1441 N N . VAL A 1 173 ? 9.333 1.306 -13.861 1.00 97.31 173 VAL A N 1
ATOM 1442 C CA . VAL A 1 173 ? 8.756 1.433 -12.521 1.00 97.31 173 VAL A CA 1
ATOM 1443 C C . VAL A 1 173 ? 9.218 2.721 -11.850 1.00 97.31 173 VAL A C 1
ATOM 1445 O O . VAL A 1 173 ? 10.263 3.275 -12.182 1.00 97.31 173 VAL A O 1
ATOM 1448 N N . TYR A 1 174 ? 8.448 3.193 -10.871 1.00 97.44 174 TYR A N 1
ATOM 1449 C CA . TYR A 1 174 ? 8.913 4.209 -9.929 1.00 97.44 174 TYR A CA 1
ATOM 1450 C C . TYR A 1 174 ? 9.087 3.568 -8.552 1.00 97.44 174 TYR A C 1
ATOM 1452 O O . TYR A 1 174 ? 8.124 3.049 -7.981 1.00 97.44 174 TYR A O 1
ATOM 1460 N N . ASN A 1 175 ? 10.309 3.591 -8.025 1.00 93.69 175 ASN A N 1
ATOM 1461 C CA . ASN A 1 175 ? 10.618 3.105 -6.690 1.00 93.69 175 ASN A CA 1
ATOM 1462 C C . ASN A 1 175 ? 10.370 4.230 -5.677 1.00 93.69 175 ASN A C 1
ATOM 1464 O O . ASN A 1 175 ? 11.055 5.249 -5.651 1.00 93.69 175 ASN A O 1
ATOM 1468 N N . LEU A 1 176 ? 9.360 4.049 -4.828 1.00 89.88 176 LEU A N 1
ATOM 1469 C CA . LEU A 1 176 ? 8.933 5.075 -3.879 1.00 89.88 176 LEU A CA 1
ATOM 1470 C C . LEU A 1 176 ? 9.906 5.266 -2.701 1.00 89.88 176 LEU A C 1
ATOM 1472 O O . LEU A 1 176 ? 9.891 6.335 -2.080 1.00 89.88 176 LEU A O 1
ATOM 1476 N N . GLU A 1 177 ? 10.694 4.240 -2.376 1.00 88.19 177 GLU A N 1
ATOM 1477 C CA . GLU A 1 177 ? 11.649 4.239 -1.262 1.00 88.19 177 GLU A CA 1
ATOM 1478 C C . GLU A 1 177 ? 12.929 4.961 -1.656 1.00 88.19 177 GLU A C 1
ATOM 1480 O O . GLU A 1 177 ? 13.317 5.919 -0.988 1.00 88.19 177 GLU A O 1
ATOM 1485 N N . GLU A 1 178 ? 13.497 4.552 -2.791 1.00 91.81 178 GLU A N 1
ATOM 1486 C CA . GLU A 1 178 ? 14.720 5.124 -3.362 1.00 91.81 178 GLU A CA 1
ATOM 1487 C C . GLU A 1 178 ? 14.455 6.439 -4.119 1.00 91.81 178 GLU A C 1
ATOM 1489 O O . GLU A 1 178 ? 15.370 7.196 -4.406 1.00 91.81 178 GLU A O 1
ATOM 1494 N N . GLN A 1 179 ? 13.184 6.758 -4.393 1.00 93.75 179 GLN A N 1
ATOM 1495 C CA . GLN A 1 179 ? 12.732 7.964 -5.105 1.00 93.75 179 GLN A CA 1
ATOM 1496 C C . GLN A 1 179 ? 13.242 8.095 -6.548 1.00 93.75 179 GLN A C 1
ATOM 1498 O O . GLN A 1 179 ? 13.215 9.186 -7.119 1.00 93.75 179 GLN A O 1
ATOM 1503 N N . GLU A 1 180 ? 13.588 6.976 -7.170 1.00 96.81 180 GLU A N 1
ATOM 1504 C CA . GLU A 1 180 ? 14.082 6.887 -8.541 1.00 96.81 180 GLU A CA 1
ATOM 1505 C C . GLU A 1 180 ? 13.109 6.147 -9.466 1.00 96.81 180 GLU A C 1
ATOM 1507 O O . GLU A 1 180 ? 12.277 5.338 -9.047 1.00 96.81 180 GLU A O 1
ATOM 1512 N N . TYR A 1 181 ? 13.222 6.430 -10.755 1.00 98.19 181 TYR A N 1
ATOM 1513 C CA . TYR A 1 181 ? 12.650 5.619 -11.817 1.00 98.19 181 TYR A CA 1
ATOM 1514 C C . TYR A 1 181 ? 13.633 4.504 -12.162 1.00 98.19 181 TYR A C 1
ATOM 1516 O O . TYR A 1 181 ? 14.842 4.729 -12.163 1.00 98.19 181 TYR A O 1
ATOM 1524 N N . GLN A 1 182 ? 13.118 3.321 -12.481 1.00 97.94 182 GLN A N 1
ATOM 1525 C CA . GLN A 1 182 ? 13.943 2.184 -12.875 1.00 97.94 182 GLN A CA 1
ATOM 1526 C C . GLN A 1 182 ? 13.412 1.578 -14.171 1.00 97.94 182 GLN A C 1
ATOM 1528 O O . GLN A 1 182 ? 12.201 1.407 -14.335 1.00 97.94 182 GLN A O 1
ATOM 1533 N N . LEU A 1 183 ? 14.333 1.244 -15.068 1.00 97.75 183 LEU A N 1
ATOM 1534 C CA . LEU A 1 183 ? 14.115 0.404 -16.236 1.00 97.75 183 LEU A CA 1
ATOM 1535 C C . LEU A 1 183 ? 14.710 -0.969 -15.931 1.00 97.75 183 LEU A C 1
ATOM 1537 O O . LEU A 1 183 ? 15.906 -1.070 -15.661 1.00 97.75 183 LEU A O 1
ATOM 1541 N N . LEU A 1 184 ? 13.892 -2.017 -15.946 1.00 96.44 184 LEU A N 1
ATOM 1542 C CA . LEU A 1 184 ? 14.308 -3.344 -15.497 1.00 96.44 184 LEU A CA 1
ATOM 1543 C C . LEU A 1 184 ? 13.694 -4.466 -16.328 1.00 96.44 184 LEU A C 1
ATOM 1545 O O . LEU A 1 184 ? 12.610 -4.319 -16.890 1.00 96.44 184 LEU A O 1
ATOM 1549 N N . TRP A 1 185 ? 14.386 -5.598 -16.370 1.00 95.00 185 TRP A N 1
ATOM 1550 C CA . TRP A 1 185 ? 13.839 -6.855 -16.865 1.00 95.00 185 TRP A CA 1
ATOM 1551 C C . TRP A 1 185 ? 13.185 -7.622 -15.724 1.00 95.00 185 TRP A C 1
ATOM 1553 O O . TRP A 1 185 ? 13.736 -7.704 -14.623 1.00 95.00 185 TRP A O 1
ATOM 1563 N N . ALA A 1 186 ? 12.015 -8.192 -15.995 1.00 94.06 186 ALA A N 1
ATOM 1564 C CA . ALA A 1 186 ? 11.339 -9.082 -15.067 1.00 94.06 186 ALA A CA 1
ATOM 1565 C C . ALA A 1 186 ? 10.767 -10.321 -15.758 1.00 94.06 186 ALA A C 1
ATOM 1567 O O . ALA A 1 186 ? 10.292 -10.260 -16.898 1.00 94.06 186 ALA A O 1
ATOM 1568 N N . THR A 1 187 ? 10.726 -11.434 -15.031 1.00 92.19 187 THR A N 1
ATOM 1569 C CA . THR A 1 187 ? 10.130 -12.695 -15.482 1.00 92.19 187 THR A CA 1
ATOM 1570 C C . THR A 1 187 ? 9.019 -13.158 -14.546 1.00 92.19 187 THR A C 1
ATOM 1572 O O . THR A 1 187 ? 9.008 -12.855 -13.352 1.00 92.19 187 THR A O 1
ATOM 1575 N N . ASN A 1 188 ? 8.046 -13.895 -15.095 1.00 88.19 188 ASN A N 1
ATOM 1576 C CA . ASN A 1 188 ? 7.041 -14.561 -14.270 1.00 88.19 188 ASN A CA 1
ATOM 1577 C C . ASN A 1 188 ? 7.692 -15.745 -13.531 1.00 88.19 188 ASN A C 1
ATOM 1579 O O . ASN A 1 188 ? 8.149 -16.712 -14.149 1.00 88.19 188 ASN A O 1
ATOM 1583 N N . SER A 1 189 ? 7.670 -15.690 -12.203 1.00 79.94 189 SER A N 1
ATOM 1584 C CA . SER A 1 189 ? 8.173 -16.715 -11.297 1.00 79.94 189 SER A CA 1
ATOM 1585 C C . SER A 1 189 ? 7.157 -17.856 -11.112 1.00 79.94 189 SER A C 1
ATOM 1587 O O . SER A 1 189 ? 6.741 -18.157 -9.996 1.00 79.94 189 SER A O 1
ATOM 1589 N N . LYS A 1 190 ? 6.792 -18.551 -12.203 1.00 71.81 190 LYS A N 1
ATOM 1590 C CA . LYS A 1 190 ? 5.779 -19.637 -12.213 1.00 71.81 190 LYS A CA 1
ATOM 1591 C C . LYS A 1 190 ? 6.021 -20.745 -11.180 1.00 71.81 190 LYS A C 1
ATOM 1593 O O . LYS A 1 190 ? 5.099 -21.404 -10.710 1.00 71.81 190 LYS A O 1
ATOM 1598 N N . SER A 1 191 ? 7.279 -20.988 -10.808 1.00 63.31 191 SER A N 1
ATOM 1599 C CA . SER A 1 191 ? 7.638 -21.969 -9.772 1.00 63.31 191 SER A CA 1
ATOM 1600 C C . SER A 1 191 ? 7.204 -21.546 -8.358 1.00 63.31 191 SER A C 1
ATOM 1602 O O . SER A 1 191 ? 7.163 -22.376 -7.446 1.00 63.31 191 SER A O 1
ATOM 1604 N N . LYS A 1 192 ? 6.855 -20.270 -8.174 1.00 67.12 192 LYS A N 1
ATOM 1605 C CA . LYS A 1 192 ? 6.475 -19.637 -6.908 1.00 67.12 192 LYS A CA 1
ATOM 1606 C C . LYS A 1 192 ? 4.991 -19.258 -6.849 1.00 67.12 192 LYS A C 1
ATOM 1608 O O . LYS A 1 192 ? 4.570 -18.706 -5.839 1.00 67.12 192 LYS A O 1
ATOM 1613 N N . ASP A 1 193 ? 4.181 -19.650 -7.836 1.00 69.44 193 ASP A N 1
ATOM 1614 C CA . ASP A 1 193 ? 2.726 -19.410 -7.855 1.00 69.44 193 ASP A CA 1
ATOM 1615 C C . ASP A 1 193 ? 2.007 -20.009 -6.634 1.00 69.44 193 ASP A C 1
ATOM 1617 O O . ASP A 1 193 ? 0.986 -19.498 -6.191 1.00 69.44 193 ASP A O 1
ATOM 1621 N N . HIS A 1 194 ? 2.569 -21.051 -6.011 1.00 66.75 194 HIS A N 1
ATOM 1622 C CA . HIS A 1 194 ? 2.051 -21.608 -4.756 1.00 66.75 194 HIS A CA 1
ATOM 1623 C C . HIS A 1 194 ? 2.047 -20.597 -3.590 1.00 66.75 194 HIS A C 1
ATOM 1625 O O . HIS A 1 194 ? 1.273 -20.755 -2.645 1.00 66.75 194 HIS A O 1
ATOM 1631 N N . LEU A 1 195 ? 2.885 -19.552 -3.645 1.00 63.44 195 LEU A N 1
ATOM 1632 C CA . LEU A 1 195 ? 2.866 -18.442 -2.684 1.00 63.44 195 LEU A CA 1
ATOM 1633 C C . LEU A 1 195 ? 1.599 -17.590 -2.828 1.00 63.44 195 LEU A C 1
ATOM 1635 O O . LEU A 1 195 ? 1.176 -16.959 -1.863 1.00 63.44 195 LEU A O 1
ATOM 1639 N N . LEU A 1 196 ? 0.963 -17.622 -4.000 1.00 66.75 196 LEU A N 1
ATOM 1640 C CA . LEU A 1 196 ? -0.261 -16.894 -4.319 1.00 66.75 196 LEU A CA 1
ATOM 1641 C C . LEU A 1 196 ? -1.527 -17.628 -3.858 1.00 66.75 196 LEU A C 1
ATOM 1643 O O . LEU A 1 196 ? -2.608 -17.317 -4.336 1.00 66.75 196 LEU A O 1
ATOM 1647 N N . SER A 1 197 ? -1.436 -18.552 -2.888 1.00 55.22 197 SER A N 1
ATOM 1648 C CA . SER A 1 197 ? -2.604 -19.188 -2.234 1.00 55.22 197 SER A CA 1
ATOM 1649 C C . SER A 1 197 ? -3.587 -18.205 -1.562 1.00 55.22 197 SER A C 1
ATOM 1651 O O . SER A 1 197 ? -4.568 -18.616 -0.947 1.00 55.22 197 SER A O 1
ATOM 1653 N N . MET A 1 198 ? -3.333 -16.903 -1.689 1.00 54.38 198 MET A N 1
ATOM 1654 C CA . MET A 1 198 ? -4.283 -15.837 -1.436 1.00 54.38 198 MET A CA 1
ATOM 1655 C C . MET A 1 198 ? -5.378 -15.899 -2.502 1.00 54.38 198 MET A C 1
ATOM 1657 O O . MET A 1 198 ? -5.131 -15.568 -3.659 1.00 54.38 198 MET A O 1
ATOM 1661 N N . GLU A 1 199 ? -6.587 -16.307 -2.114 1.00 50.84 199 GLU A N 1
ATOM 1662 C CA . GLU A 1 199 ? -7.784 -16.043 -2.911 1.00 50.84 199 GLU A CA 1
ATOM 1663 C C . GLU A 1 199 ? -7.788 -14.548 -3.248 1.00 50.84 199 GLU A C 1
ATOM 1665 O O . GLU A 1 199 ? -7.957 -13.692 -2.375 1.00 50.84 199 GLU A O 1
ATOM 1670 N N . LEU A 1 200 ? -7.498 -14.224 -4.508 1.00 55.47 200 LEU A N 1
ATOM 1671 C CA . LEU A 1 200 ? -7.682 -12.882 -5.025 1.00 55.47 200 LEU A CA 1
ATOM 1672 C C . LEU A 1 200 ? -9.148 -12.521 -4.769 1.00 55.47 200 LEU A C 1
ATOM 1674 O O . LEU A 1 200 ? -10.041 -13.268 -5.171 1.00 55.47 200 LEU A O 1
ATOM 1678 N N . SER A 1 201 ? -9.401 -11.411 -4.071 1.00 58.47 201 SER A N 1
ATOM 1679 C CA . SER A 1 201 ? -10.767 -10.908 -3.917 1.00 58.47 201 SER A CA 1
ATOM 1680 C C . SER A 1 201 ? -11.404 -10.739 -5.299 1.00 58.47 201 SER A C 1
ATOM 1682 O O . SER A 1 201 ? -10.698 -10.444 -6.264 1.00 58.47 201 SER A O 1
ATOM 1684 N N . ASP A 1 202 ? -12.730 -10.894 -5.404 1.00 59.12 202 ASP A N 1
ATOM 1685 C CA . ASP A 1 202 ? -13.468 -10.813 -6.681 1.00 59.12 202 ASP A CA 1
ATOM 1686 C C . ASP A 1 202 ? -13.123 -9.555 -7.510 1.00 59.12 202 ASP A C 1
ATOM 1688 O O . ASP A 1 202 ? -13.208 -9.557 -8.735 1.00 59.12 202 ASP A O 1
ATOM 1692 N N . GLU A 1 203 ? -12.665 -8.492 -6.843 1.00 59.50 203 GLU A N 1
ATOM 1693 C CA . GLU A 1 203 ? -12.172 -7.242 -7.431 1.00 59.50 203 GLU A CA 1
ATOM 1694 C C . GLU A 1 203 ? -10.990 -7.416 -8.409 1.00 59.50 203 GLU A C 1
ATOM 1696 O O . GLU A 1 203 ? -10.799 -6.567 -9.279 1.00 59.50 203 GLU A O 1
ATOM 1701 N N . PHE A 1 204 ? -10.220 -8.503 -8.308 1.00 60.38 204 PHE A N 1
ATOM 1702 C CA . PHE A 1 204 ? -9.060 -8.791 -9.161 1.00 60.38 204 PHE A CA 1
ATOM 1703 C C . PHE A 1 204 ? -9.352 -9.777 -10.300 1.00 60.38 204 PHE A C 1
ATOM 1705 O O . PHE A 1 204 ? -8.432 -10.142 -11.020 1.00 60.38 204 PHE A O 1
ATOM 1712 N N . GLN A 1 205 ? -10.606 -10.197 -10.501 1.00 60.31 205 GLN A N 1
ATOM 1713 C CA . GLN A 1 205 ? -10.979 -11.098 -11.606 1.00 60.31 205 GLN A CA 1
ATOM 1714 C C . GLN A 1 205 ? -10.956 -10.420 -12.988 1.00 60.31 205 GLN A C 1
ATOM 1716 O O . GLN A 1 205 ? -11.213 -11.070 -14.000 1.00 60.31 205 GLN A O 1
ATOM 1721 N N . ASN A 1 206 ? -10.703 -9.107 -13.047 1.00 60.66 206 ASN A N 1
ATOM 1722 C CA . ASN A 1 206 ? -10.620 -8.372 -14.302 1.00 60.66 206 ASN A CA 1
ATOM 1723 C C . ASN A 1 206 ? -9.166 -8.231 -14.781 1.00 60.66 206 ASN A C 1
ATOM 1725 O O . ASN A 1 206 ? -8.489 -7.251 -14.464 1.00 60.66 206 ASN A O 1
ATOM 1729 N N . ASP A 1 207 ? -8.722 -9.175 -15.604 1.00 66.56 207 ASP A N 1
ATOM 1730 C CA . ASP A 1 207 ? -7.365 -9.227 -16.164 1.00 66.56 207 ASP A CA 1
ATOM 1731 C C . ASP A 1 207 ? -7.025 -8.047 -17.104 1.00 66.56 207 ASP A C 1
ATOM 1733 O O . ASP A 1 207 ? -5.879 -7.903 -17.519 1.00 66.56 207 ASP A O 1
ATOM 1737 N N . GLU A 1 208 ? -7.977 -7.164 -17.440 1.00 76.75 208 GLU A N 1
ATOM 1738 C CA . GLU A 1 208 ? -7.723 -6.017 -18.330 1.00 76.75 208 GLU A CA 1
ATOM 1739 C C . GLU A 1 208 ? -6.825 -4.934 -17.708 1.00 76.75 208 GLU A C 1
ATOM 1741 O O . GLU A 1 208 ? -6.211 -4.156 -18.438 1.00 76.75 208 GLU A O 1
ATOM 1746 N N . TYR A 1 209 ? -6.746 -4.858 -16.375 1.00 84.38 209 TYR A N 1
ATOM 1747 C CA . TYR A 1 209 ? -6.014 -3.792 -15.671 1.00 84.38 209 TYR A CA 1
ATOM 1748 C C . TYR A 1 209 ? -4.932 -4.301 -14.719 1.00 84.38 209 TYR A C 1
ATOM 1750 O O . TYR A 1 209 ? -4.089 -3.515 -14.270 1.00 84.38 209 TYR A O 1
ATOM 1758 N N . TYR A 1 210 ? -4.963 -5.590 -14.385 1.00 89.12 210 TYR A N 1
ATOM 1759 C CA . TYR A 1 210 ? -4.093 -6.189 -13.384 1.00 89.12 210 TYR A CA 1
ATOM 1760 C C . TYR A 1 210 ? -3.082 -7.131 -14.028 1.00 89.12 210 TYR A C 1
ATOM 1762 O O . TYR A 1 210 ? -3.434 -7.994 -14.823 1.00 89.12 210 TYR A O 1
ATOM 1770 N N . CYS A 1 211 ? -1.819 -7.007 -13.627 1.00 89.62 211 CYS A N 1
ATOM 1771 C CA . CYS A 1 211 ? -0.837 -8.051 -13.886 1.00 89.62 211 CYS A CA 1
ATOM 1772 C C . CYS A 1 211 ? -0.890 -9.072 -12.747 1.00 89.62 211 CYS A C 1
ATOM 1774 O O . CYS A 1 211 ? -0.451 -8.776 -11.633 1.00 89.62 211 CYS A O 1
ATOM 1776 N N . LEU A 1 212 ? -1.402 -10.269 -13.039 1.00 87.25 212 LEU A N 1
ATOM 1777 C CA . LEU A 1 212 ? -1.504 -11.378 -12.082 1.00 87.25 212 LEU A CA 1
ATOM 1778 C C . LEU A 1 212 ? -0.348 -12.392 -12.189 1.00 87.25 212 LEU A C 1
ATOM 1780 O O . LEU A 1 212 ? -0.356 -13.420 -11.519 1.00 87.25 212 LEU A O 1
ATOM 1784 N N . ASP A 1 213 ? 0.675 -12.103 -12.992 1.00 87.88 213 ASP A N 1
ATOM 1785 C CA . ASP A 1 213 ? 1.939 -12.842 -12.951 1.00 87.88 213 ASP A CA 1
ATOM 1786 C C . ASP A 1 213 ? 2.761 -12.403 -11.732 1.00 87.88 213 ASP A C 1
ATOM 1788 O O . ASP A 1 213 ? 2.916 -11.204 -11.507 1.00 87.88 213 ASP A O 1
ATOM 1792 N N . LEU A 1 214 ? 3.356 -13.331 -10.975 1.00 88.75 214 LEU A N 1
ATOM 1793 C CA . LEU A 1 214 ? 4.307 -12.972 -9.918 1.00 88.75 214 LEU A CA 1
ATOM 1794 C C . LEU A 1 214 ? 5.662 -12.614 -10.541 1.00 88.75 214 LEU A C 1
ATOM 1796 O O . LEU A 1 214 ? 6.398 -13.488 -10.993 1.00 88.75 214 LEU A O 1
ATOM 1800 N N . LEU A 1 215 ? 5.998 -11.325 -10.565 1.00 91.50 215 LEU A N 1
ATOM 1801 C CA . LEU A 1 215 ? 7.162 -10.796 -11.275 1.00 91.50 215 LEU A CA 1
ATOM 1802 C C . LEU A 1 215 ? 8.409 -10.712 -10.393 1.00 91.50 215 LEU A C 1
ATOM 1804 O O . LEU A 1 215 ? 8.444 -9.973 -9.403 1.00 91.50 215 LEU A O 1
ATOM 1808 N N . GLU A 1 216 ? 9.444 -11.439 -10.802 1.00 92.00 216 GLU A N 1
ATOM 1809 C CA . GLU A 1 216 ? 10.801 -11.392 -10.261 1.00 92.00 216 GLU A CA 1
ATOM 1810 C C . GLU A 1 216 ? 11.665 -10.478 -11.132 1.00 92.00 216 GLU A C 1
ATOM 1812 O O . GLU A 1 216 ? 11.659 -10.595 -12.354 1.00 92.00 216 GLU A O 1
ATOM 1817 N N . THR A 1 217 ? 12.365 -9.538 -10.504 1.00 92.38 217 THR A N 1
ATOM 1818 C CA . THR A 1 217 ? 13.330 -8.650 -11.151 1.00 92.38 217 THR A CA 1
ATOM 1819 C C . THR A 1 217 ? 14.583 -9.448 -11.492 1.00 92.38 217 THR A C 1
ATOM 1821 O O . THR A 1 217 ? 15.279 -9.917 -10.589 1.00 92.38 217 THR A O 1
ATOM 1824 N N . ASP A 1 218 ? 14.882 -9.560 -12.785 1.00 90.00 218 ASP A N 1
ATOM 1825 C CA . ASP A 1 218 ? 16.077 -10.239 -13.288 1.00 90.00 218 ASP A CA 1
ATOM 1826 C C . ASP A 1 218 ? 17.297 -9.310 -13.215 1.00 90.00 218 ASP A C 1
ATOM 1828 O O . ASP A 1 218 ? 18.336 -9.671 -12.664 1.00 90.00 218 ASP A O 1
ATOM 1832 N N . ASP A 1 219 ? 17.158 -8.102 -13.771 1.00 91.69 219 ASP A N 1
ATOM 1833 C CA . ASP A 1 219 ? 18.228 -7.110 -13.878 1.00 91.69 219 ASP A CA 1
ATOM 1834 C C . ASP A 1 219 ? 17.664 -5.687 -13.959 1.00 91.69 219 ASP A C 1
ATOM 1836 O O . ASP A 1 219 ? 16.600 -5.463 -14.542 1.00 91.69 219 ASP A O 1
ATOM 1840 N N . VAL A 1 220 ? 18.390 -4.719 -13.399 1.00 95.38 220 VAL A N 1
ATOM 1841 C CA . VAL A 1 220 ? 18.058 -3.290 -13.490 1.00 95.38 220 VAL A CA 1
ATOM 1842 C C . VAL A 1 220 ? 19.004 -2.649 -14.498 1.00 95.38 220 VAL A C 1
ATOM 1844 O O . VAL A 1 220 ? 20.193 -2.500 -14.236 1.00 95.38 220 VAL A O 1
ATOM 1847 N N . ILE A 1 221 ? 18.458 -2.247 -15.645 1.00 96.12 221 ILE A N 1
ATOM 1848 C CA . ILE A 1 221 ? 19.209 -1.652 -16.758 1.00 96.12 221 ILE A CA 1
ATOM 1849 C C . ILE A 1 221 ? 19.667 -0.241 -16.391 1.00 96.12 221 ILE A C 1
ATOM 1851 O O . ILE A 1 221 ? 20.817 0.132 -16.614 1.00 96.12 221 ILE A O 1
ATOM 1855 N N . LEU A 1 222 ? 18.742 0.557 -15.853 1.00 97.81 222 LEU A N 1
ATOM 1856 C CA . LEU A 1 222 ? 18.972 1.960 -15.535 1.00 97.81 222 LEU A CA 1
ATOM 1857 C C . LEU A 1 222 ? 18.116 2.379 -14.342 1.00 97.81 222 LEU A C 1
ATOM 1859 O O . LEU A 1 222 ? 16.914 2.124 -14.316 1.00 97.81 222 LEU A O 1
ATOM 1863 N N . SER A 1 223 ? 18.743 3.078 -13.402 1.00 97.81 223 SER A N 1
ATOM 1864 C CA . SER A 1 223 ? 18.109 3.767 -12.279 1.00 97.81 223 SER A CA 1
ATOM 1865 C C . SER A 1 223 ? 18.419 5.255 -12.382 1.00 97.81 223 SER A C 1
ATOM 1867 O O . SER A 1 223 ? 19.577 5.624 -12.574 1.00 97.81 223 SER A O 1
ATOM 1869 N N . SER A 1 224 ? 17.406 6.114 -12.264 1.00 97.88 224 SER A N 1
ATOM 1870 C CA . SER A 1 224 ? 17.605 7.565 -12.285 1.00 97.88 224 SER A CA 1
ATOM 1871 C C . SER A 1 224 ? 16.494 8.320 -11.560 1.00 97.88 224 SER A C 1
ATOM 1873 O O . SER A 1 224 ? 15.312 8.020 -11.710 1.00 97.88 224 SER A O 1
ATOM 1875 N N . GLU A 1 225 ? 16.846 9.375 -10.823 1.00 97.44 225 GLU A N 1
ATOM 1876 C CA . GLU A 1 225 ? 15.877 10.350 -10.297 1.00 97.44 225 GLU A CA 1
ATOM 1877 C C . GLU A 1 225 ? 15.245 11.204 -11.418 1.00 97.44 225 GLU A C 1
ATOM 1879 O O . GLU A 1 225 ? 14.169 11.795 -11.251 1.00 97.44 225 GLU A O 1
ATOM 1884 N N . ASN A 1 226 ? 15.902 11.272 -12.580 1.00 97.31 226 ASN A N 1
ATOM 1885 C CA . ASN A 1 226 ? 15.469 12.034 -13.738 1.00 97.31 226 ASN A CA 1
ATOM 1886 C C . ASN A 1 226 ? 14.708 11.132 -14.729 1.00 97.31 226 ASN A C 1
ATOM 1888 O O . ASN A 1 226 ? 15.316 10.293 -15.393 1.00 97.31 226 ASN A O 1
ATOM 1892 N N . PRO A 1 227 ? 13.391 11.331 -14.927 1.00 97.12 227 PRO A N 1
ATOM 1893 C CA . PRO A 1 227 ? 12.620 10.473 -15.824 1.00 97.12 227 PRO A CA 1
ATOM 1894 C C . PRO A 1 227 ? 13.056 10.581 -17.285 1.00 97.12 227 PRO A C 1
ATOM 1896 O O . PRO A 1 227 ? 12.801 9.652 -18.043 1.00 97.12 227 PRO A O 1
ATOM 1899 N N . GLN A 1 228 ? 13.698 11.686 -17.691 1.00 97.44 228 GLN A N 1
ATOM 1900 C CA . GLN A 1 228 ? 14.133 11.854 -19.077 1.00 97.44 228 GLN A CA 1
ATOM 1901 C C . GLN A 1 228 ? 15.176 10.805 -19.473 1.00 97.44 228 GLN A C 1
ATOM 1903 O O . GLN A 1 228 ? 15.102 10.284 -20.574 1.00 97.44 228 GLN A O 1
ATOM 1908 N N . GLU A 1 229 ? 16.072 10.425 -18.560 1.00 98.12 229 GLU A N 1
ATOM 1909 C CA . GLU A 1 229 ? 17.093 9.404 -18.828 1.00 98.12 229 GLU A CA 1
ATOM 1910 C C . GLU A 1 229 ? 16.462 8.033 -19.100 1.00 98.12 229 GLU A C 1
ATOM 1912 O O . GLU A 1 229 ? 16.880 7.327 -20.013 1.00 98.12 229 GLU A O 1
ATOM 1917 N N . ILE A 1 230 ? 15.395 7.689 -18.372 1.00 98.19 230 ILE A N 1
ATOM 1918 C CA . ILE A 1 230 ? 14.630 6.462 -18.624 1.00 98.19 230 ILE A CA 1
ATOM 1919 C C . ILE A 1 230 ? 13.895 6.540 -19.965 1.00 98.19 230 ILE A C 1
ATOM 1921 O O . ILE A 1 230 ? 13.892 5.575 -20.723 1.00 98.19 230 ILE A O 1
ATOM 1925 N N . ILE A 1 231 ? 13.265 7.680 -20.265 1.00 97.62 231 ILE A N 1
ATOM 1926 C CA . ILE A 1 231 ? 12.525 7.886 -21.520 1.00 97.62 231 ILE A CA 1
ATOM 1927 C C . ILE A 1 231 ? 13.461 7.778 -22.727 1.00 97.62 231 ILE A C 1
ATOM 1929 O O . ILE A 1 231 ? 13.104 7.132 -23.713 1.00 97.62 231 ILE A O 1
ATOM 1933 N N . ASP A 1 232 ? 14.646 8.381 -22.649 1.00 96.44 232 ASP A N 1
ATOM 1934 C CA . ASP A 1 232 ? 15.650 8.348 -23.711 1.00 96.44 232 ASP A CA 1
ATOM 1935 C C . ASP A 1 232 ? 16.122 6.909 -23.958 1.00 96.44 232 ASP A C 1
ATOM 1937 O O . ASP A 1 232 ? 16.102 6.443 -25.099 1.00 96.44 232 ASP A O 1
ATOM 1941 N N . GLU A 1 233 ? 16.448 6.169 -22.893 1.00 96.69 233 GLU A N 1
ATOM 1942 C CA . GLU A 1 233 ? 16.882 4.771 -22.994 1.00 96.69 233 GLU A CA 1
ATOM 1943 C C . GLU A 1 233 ? 15.784 3.876 -23.590 1.00 96.69 233 GLU A C 1
ATOM 1945 O O . GLU A 1 233 ? 16.017 3.125 -24.538 1.00 96.69 233 GLU A O 1
ATOM 1950 N N . VAL A 1 234 ? 14.541 4.010 -23.117 1.00 95.69 234 VAL A N 1
ATOM 1951 C CA . VAL A 1 234 ? 13.396 3.273 -23.674 1.00 95.69 234 VAL A CA 1
ATOM 1952 C C . VAL A 1 234 ? 13.164 3.625 -25.149 1.00 95.69 234 VAL A C 1
ATOM 1954 O O . VAL A 1 234 ? 12.852 2.746 -25.959 1.00 95.69 234 VAL A O 1
ATOM 1957 N N . SER A 1 235 ? 13.334 4.890 -25.533 1.00 92.88 235 SER A N 1
ATOM 1958 C CA . SER A 1 235 ? 13.186 5.337 -26.925 1.00 92.88 235 SER A CA 1
ATOM 1959 C C . SER A 1 235 ? 14.253 4.719 -27.837 1.00 92.88 235 SER A C 1
ATOM 1961 O O . SER A 1 235 ? 13.952 4.318 -28.965 1.00 92.88 235 SER A O 1
ATOM 1963 N N . ILE A 1 236 ? 15.488 4.572 -27.344 1.00 92.50 236 ILE A N 1
ATOM 1964 C CA . ILE A 1 236 ? 16.576 3.889 -28.059 1.00 92.50 236 ILE A CA 1
ATOM 1965 C C . ILE A 1 236 ? 16.244 2.403 -28.236 1.00 92.50 236 ILE A C 1
ATOM 1967 O O . ILE A 1 236 ? 16.309 1.883 -29.354 1.00 92.50 236 ILE A O 1
ATOM 1971 N N . LEU A 1 237 ? 15.847 1.724 -27.155 1.00 90.56 237 LEU A N 1
ATOM 1972 C CA . LEU A 1 237 ? 15.536 0.292 -27.175 1.00 90.56 237 LEU A CA 1
ATOM 1973 C C . LEU A 1 237 ? 14.338 -0.032 -28.078 1.00 90.56 237 LEU A C 1
ATOM 1975 O O . LEU A 1 237 ? 14.382 -0.998 -28.842 1.00 90.56 237 LEU A O 1
ATOM 1979 N N . SER A 1 238 ? 13.287 0.790 -28.039 1.00 85.12 238 SER A N 1
ATOM 1980 C CA . SER A 1 238 ? 12.081 0.609 -28.862 1.00 85.12 238 SER A CA 1
ATOM 1981 C C . SER A 1 238 ? 12.322 0.851 -30.355 1.00 85.12 238 SER A C 1
ATOM 1983 O O . SER A 1 238 ? 11.720 0.168 -31.185 1.00 85.12 238 SER A O 1
ATOM 1985 N N . SER A 1 239 ? 13.256 1.740 -30.707 1.00 81.69 239 SER A N 1
ATOM 1986 C CA . SER A 1 239 ? 13.620 2.047 -32.099 1.00 81.69 239 SER A CA 1
ATOM 1987 C C . SER A 1 239 ? 14.532 0.997 -32.756 1.00 81.69 239 SER A C 1
ATOM 1989 O O . SER A 1 239 ? 14.753 1.038 -33.968 1.00 81.69 239 SER A O 1
ATOM 1991 N N . SER A 1 240 ? 15.087 0.059 -31.983 1.00 73.00 240 SER A N 1
ATOM 1992 C CA . SER A 1 240 ? 15.987 -0.976 -32.500 1.00 73.00 240 SER A CA 1
ATOM 1993 C C . SER A 1 240 ? 15.222 -2.028 -33.324 1.00 73.00 240 SER A C 1
ATOM 1995 O O . SER A 1 240 ? 14.199 -2.531 -32.866 1.00 73.00 240 SER A O 1
ATOM 1997 N N . PRO A 1 241 ? 15.703 -2.455 -34.510 1.00 54.59 241 PRO A N 1
ATOM 1998 C CA . PRO A 1 241 ? 14.979 -3.363 -35.415 1.00 54.59 241 PRO A CA 1
ATOM 1999 C C . PRO A 1 241 ? 14.672 -4.766 -34.850 1.00 54.59 241 PRO A C 1
ATOM 2001 O O . PRO A 1 241 ? 13.961 -5.540 -35.490 1.00 54.59 241 PRO A O 1
ATOM 2004 N N . HIS A 1 242 ? 15.170 -5.109 -33.659 1.00 52.94 242 HIS A N 1
ATOM 2005 C CA . HIS A 1 242 ? 14.849 -6.349 -32.944 1.00 52.94 242 HIS A CA 1
ATOM 2006 C C . HIS A 1 242 ? 13.644 -6.236 -31.983 1.00 52.94 242 HIS A C 1
ATOM 2008 O O . HIS A 1 242 ? 13.261 -7.242 -31.395 1.00 52.94 242 HIS A O 1
ATOM 2014 N N . SER A 1 243 ? 13.015 -5.060 -31.844 1.00 51.38 243 SER A N 1
ATOM 2015 C CA . SER A 1 243 ? 11.894 -4.807 -30.915 1.00 51.38 243 SER A CA 1
ATOM 2016 C C . SER A 1 243 ? 10.519 -5.285 -31.407 1.00 51.38 243 SER A C 1
ATOM 2018 O O . SER A 1 243 ? 9.540 -5.263 -30.666 1.00 51.38 243 SER A O 1
ATOM 2020 N N . SER A 1 244 ? 10.403 -5.738 -32.656 1.00 42.19 244 SER A N 1
ATOM 2021 C CA . SER A 1 244 ? 9.106 -6.048 -33.259 1.00 42.19 244 SER A CA 1
ATOM 2022 C C . SER A 1 244 ? 8.646 -7.476 -32.954 1.00 42.19 244 SER A C 1
ATOM 2024 O O . SER A 1 244 ? 8.880 -8.370 -33.762 1.00 42.19 244 SER A O 1
ATOM 2026 N N . ARG A 1 245 ? 7.944 -7.685 -31.824 1.00 48.06 245 ARG A N 1
ATOM 2027 C CA . ARG A 1 245 ? 6.905 -8.734 -31.653 1.00 48.06 245 ARG A CA 1
ATOM 2028 C C . ARG A 1 245 ? 6.246 -8.717 -30.264 1.00 48.06 245 ARG A C 1
ATOM 2030 O O . ARG A 1 245 ? 6.717 -9.358 -29.338 1.00 48.06 245 ARG A O 1
ATOM 2037 N N . ARG A 1 246 ? 5.042 -8.144 -30.194 1.00 42.94 246 ARG A N 1
ATOM 2038 C CA . ARG A 1 246 ? 3.888 -8.727 -29.483 1.00 42.94 246 ARG A CA 1
ATOM 2039 C C . ARG A 1 246 ? 2.604 -8.208 -30.135 1.00 42.94 246 ARG A C 1
ATOM 2041 O O . ARG A 1 246 ? 2.065 -7.171 -29.781 1.00 42.94 246 ARG A O 1
ATOM 2048 N N . ARG A 1 247 ? 2.104 -8.934 -31.138 1.00 39.03 247 ARG A N 1
ATOM 2049 C CA . ARG A 1 247 ? 0.671 -8.923 -31.461 1.00 39.03 247 ARG A CA 1
ATOM 2050 C C . ARG A 1 247 ? 0.148 -10.323 -31.200 1.00 39.03 247 ARG A C 1
ATOM 2052 O O . ARG A 1 247 ? 0.615 -11.267 -31.827 1.00 39.03 247 ARG A O 1
ATOM 2059 N N . HIS A 1 248 ? -0.844 -10.379 -30.316 1.00 34.84 248 HIS A N 1
ATOM 2060 C CA . HIS A 1 248 ? -1.638 -11.536 -29.910 1.00 34.84 248 HIS A CA 1
ATOM 2061 C C . HIS A 1 248 ? -1.015 -12.431 -28.841 1.00 34.84 248 HIS A C 1
ATOM 2063 O O . HIS A 1 248 ? -0.243 -13.327 -29.149 1.00 34.84 248 HIS A O 1
ATOM 2069 N N . LEU A 1 249 ? -1.489 -12.249 -27.609 1.00 32.19 249 LEU A N 1
ATOM 2070 C CA . LEU A 1 249 ? -2.174 -13.304 -26.865 1.00 32.19 249 LEU A CA 1
ATOM 2071 C C . LEU A 1 249 ? -3.341 -12.636 -26.121 1.00 32.19 249 LEU A C 1
ATOM 2073 O O . LEU A 1 249 ? -3.136 -11.695 -25.363 1.00 32.19 249 LEU A O 1
ATOM 2077 N N . LYS A 1 250 ? -4.553 -13.046 -26.499 1.00 30.64 250 LYS A N 1
ATOM 2078 C CA . LYS A 1 250 ? -5.783 -12.867 -25.725 1.00 30.64 250 LYS A CA 1
ATOM 2079 C C . LYS A 1 250 ? -5.874 -14.005 -24.722 1.00 30.64 250 LYS A C 1
ATOM 2081 O O . LYS A 1 250 ? -5.338 -15.086 -25.067 1.00 30.64 250 LYS A O 1
#

Radius of gyration: 23.12 Å; chains: 1; bounding box: 50×40×68 Å